Protein AF-A0A2D4Q5X0-F1 (afdb_monomer)

Structure (mmCIF, N/CA/C/O backbone):
data_AF-A0A2D4Q5X0-F1
#
_entry.id   AF-A0A2D4Q5X0-F1
#
loop_
_atom_site.group_PDB
_atom_site.id
_atom_site.type_symbol
_atom_site.label_atom_id
_atom_site.label_alt_id
_atom_site.label_comp_id
_atom_site.label_asym_id
_atom_site.label_entity_id
_atom_site.label_seq_id
_atom_site.pdbx_PDB_ins_code
_atom_site.Cartn_x
_atom_site.Cartn_y
_atom_site.Cartn_z
_atom_site.occupancy
_atom_site.B_iso_or_equiv
_atom_site.auth_seq_id
_atom_site.auth_comp_id
_atom_site.auth_asym_id
_atom_site.auth_atom_id
_atom_site.pdbx_PDB_model_num
ATOM 1 N N . GLU A 1 1 ? -3.860 13.144 -3.825 1.00 86.75 1 GLU A N 1
ATOM 2 C CA . GLU A 1 1 ? -2.723 13.234 -4.763 1.00 86.75 1 GLU A CA 1
ATOM 3 C C . GLU A 1 1 ? -2.058 11.881 -4.968 1.00 86.75 1 GLU A C 1
ATOM 5 O O . GLU A 1 1 ? -2.133 11.382 -6.077 1.00 86.75 1 GLU A O 1
ATOM 10 N N . TYR A 1 2 ? -1.558 11.218 -3.918 1.00 92.75 2 TYR A N 1
ATOM 11 C CA . TYR A 1 2 ? -0.923 9.893 -4.035 1.00 92.75 2 TYR A CA 1
ATOM 12 C C . TYR A 1 2 ? -1.766 8.819 -4.751 1.00 92.75 2 TYR A C 1
ATOM 14 O O . TYR A 1 2 ? -1.305 8.234 -5.720 1.00 92.75 2 TYR A O 1
ATOM 22 N N . ARG A 1 3 ? -3.036 8.620 -4.362 1.00 92.81 3 ARG A N 1
ATOM 23 C CA . ARG A 1 3 ? -3.935 7.670 -5.051 1.00 92.81 3 ARG A CA 1
ATOM 24 C C . ARG A 1 3 ? -4.010 7.914 -6.566 1.00 92.81 3 ARG A C 1
ATOM 26 O O . ARG A 1 3 ? -3.916 6.972 -7.334 1.00 92.81 3 ARG A O 1
ATOM 33 N N . ARG A 1 4 ? -4.142 9.177 -6.980 1.00 95.62 4 ARG A N 1
ATOM 34 C CA . ARG A 1 4 ? -4.216 9.557 -8.397 1.00 95.62 4 ARG A CA 1
ATOM 35 C C . ARG A 1 4 ? -2.908 9.257 -9.127 1.00 95.62 4 ARG A C 1
ATOM 37 O O . ARG A 1 4 ? -2.932 8.832 -10.271 1.00 95.62 4 ARG A O 1
ATOM 44 N N . TYR A 1 5 ? -1.774 9.473 -8.461 1.00 97.38 5 TYR A N 1
ATOM 45 C CA . TYR A 1 5 ? -0.475 9.071 -8.992 1.00 97.38 5 TYR A CA 1
ATOM 46 C C . TYR A 1 5 ? -0.400 7.552 -9.206 1.00 97.38 5 TYR A C 1
ATOM 48 O O . TYR A 1 5 ? 0.038 7.129 -10.269 1.00 97.38 5 TYR A O 1
ATOM 56 N N . LEU A 1 6 ? -0.872 6.745 -8.248 1.00 97.44 6 LEU A N 1
ATOM 57 C CA . LEU A 1 6 ? -0.916 5.286 -8.401 1.00 97.44 6 LEU A CA 1
ATOM 58 C C . LEU A 1 6 ? -1.826 4.854 -9.554 1.00 97.44 6 LEU A C 1
ATOM 60 O O . LEU A 1 6 ? -1.434 3.988 -10.320 1.00 97.44 6 LEU A O 1
ATOM 64 N N . GLU A 1 7 ? -2.999 5.471 -9.707 1.00 97.38 7 GLU A N 1
ATOM 65 C CA . GLU A 1 7 ? -3.905 5.201 -10.835 1.00 97.38 7 GLU A CA 1
ATOM 66 C C . GLU A 1 7 ? -3.203 5.459 -12.180 1.00 97.38 7 GLU A C 1
ATOM 68 O O . GLU A 1 7 ? -3.193 4.583 -13.039 1.00 97.38 7 GLU A O 1
ATOM 73 N N . MET A 1 8 ? -2.529 6.606 -12.329 1.00 98.06 8 MET A N 1
ATOM 74 C CA . MET A 1 8 ? -1.781 6.935 -13.551 1.00 98.06 8 MET A CA 1
ATOM 75 C C . MET A 1 8 ? -0.572 6.018 -13.786 1.00 98.06 8 MET A C 1
ATOM 77 O O . MET A 1 8 ? -0.273 5.656 -14.922 1.00 98.06 8 MET A O 1
ATOM 81 N N . LEU A 1 9 ? 0.156 5.664 -12.723 1.00 97.94 9 LEU A N 1
ATOM 82 C CA . LEU A 1 9 ? 1.294 4.751 -12.817 1.00 97.94 9 LEU A CA 1
ATOM 83 C C . LEU A 1 9 ? 0.834 3.351 -13.231 1.00 97.94 9 LEU A C 1
ATOM 85 O O . LEU A 1 9 ? 1.474 2.724 -14.071 1.00 97.94 9 LEU A O 1
ATOM 89 N N . LEU A 1 10 ? -0.263 2.872 -12.647 1.00 97.69 10 LEU A N 1
ATOM 90 C CA . LEU A 1 10 ? -0.841 1.577 -12.967 1.00 97.69 10 LEU A CA 1
ATOM 91 C C . LEU A 1 10 ? -1.302 1.527 -14.426 1.00 97.69 10 LEU A C 1
ATOM 93 O O . LEU A 1 10 ? -0.922 0.595 -15.125 1.00 97.69 10 LEU A O 1
ATOM 97 N N . GLU A 1 11 ? -2.022 2.551 -14.891 1.00 97.75 11 GLU A N 1
ATOM 98 C CA . GLU A 1 11 ? -2.450 2.678 -16.291 1.00 97.75 11 GLU A CA 1
ATOM 99 C C . GLU A 1 11 ? -1.250 2.602 -17.248 1.00 97.75 11 GLU A C 1
ATOM 101 O O . GLU A 1 11 ? -1.239 1.794 -18.174 1.00 97.75 11 GLU A O 1
ATOM 106 N N . TYR A 1 12 ? -0.178 3.35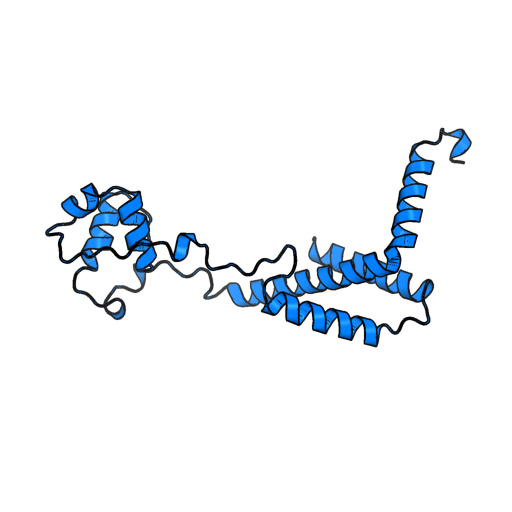5 -16.969 1.00 97.88 12 TYR A N 1
ATOM 107 C CA . TYR A 1 12 ? 1.052 3.292 -17.763 1.00 97.88 12 TYR A CA 1
ATOM 108 C C . TYR A 1 12 ? 1.682 1.888 -17.779 1.00 97.88 12 TYR A C 1
ATOM 110 O O . TYR A 1 12 ? 2.124 1.419 -18.829 1.00 97.88 12 TYR A O 1
ATOM 118 N N . LEU A 1 13 ? 1.759 1.218 -16.624 1.00 97.19 13 LEU A N 1
ATOM 119 C CA . LEU A 1 13 ? 2.362 -0.113 -16.520 1.00 97.19 13 LEU A CA 1
ATOM 120 C C . LEU A 1 13 ? 1.524 -1.183 -17.227 1.00 97.19 13 LEU A C 1
ATOM 122 O O . LEU A 1 13 ? 2.105 -2.071 -17.852 1.00 97.19 13 LEU A O 1
ATOM 126 N N . GLN A 1 14 ? 0.195 -1.090 -17.160 1.00 95.81 14 GLN A N 1
ATOM 127 C CA . GLN A 1 14 ? -0.732 -1.965 -17.882 1.00 95.81 14 GLN A CA 1
ATOM 128 C C . GLN A 1 14 ? -0.546 -1.823 -19.393 1.00 95.81 14 GLN A C 1
ATOM 130 O O . GLN A 1 14 ? -0.185 -2.797 -20.056 1.00 95.81 14 GLN A O 1
ATOM 135 N N . ASP A 1 15 ? -0.644 -0.594 -19.903 1.00 97.12 15 ASP A N 1
ATOM 136 C CA . ASP A 1 15 ? -0.452 -0.282 -21.322 1.00 97.12 15 ASP A CA 1
ATOM 137 C C . ASP A 1 15 ? 0.920 -0.732 -21.834 1.00 97.12 15 ASP A C 1
ATOM 139 O O . ASP A 1 15 ? 1.053 -1.256 -22.944 1.00 97.12 15 ASP A O 1
ATOM 143 N N . TYR A 1 16 ? 1.971 -0.510 -21.041 1.00 97.12 16 TYR A N 1
ATOM 144 C CA . TYR A 1 16 ? 3.313 -0.950 -21.397 1.00 97.12 16 TYR A CA 1
ATOM 145 C C . TYR A 1 16 ? 3.396 -2.480 -21.442 1.00 97.12 16 TYR A C 1
ATOM 147 O O . TYR A 1 16 ? 3.951 -3.028 -22.396 1.00 97.12 16 TYR A O 1
ATOM 155 N N . THR A 1 17 ? 2.819 -3.167 -20.450 1.00 96.75 17 THR A N 1
ATOM 156 C CA . THR A 1 17 ? 2.815 -4.635 -20.358 1.00 96.75 17 THR A CA 1
ATOM 157 C C . THR A 1 17 ? 2.104 -5.265 -21.550 1.00 96.75 17 THR A C 1
ATOM 159 O O . THR A 1 17 ? 2.671 -6.167 -22.162 1.00 96.75 17 THR A O 1
ATOM 162 N N . ASP A 1 18 ? 0.939 -4.749 -21.946 1.00 95.81 18 ASP A N 1
ATOM 163 C CA . ASP A 1 18 ? 0.198 -5.237 -23.118 1.00 95.81 18 ASP A CA 1
ATOM 164 C C . ASP A 1 18 ? 1.005 -5.114 -24.412 1.00 95.81 18 ASP A C 1
ATOM 166 O O . ASP A 1 18 ? 0.981 -6.001 -25.268 1.00 95.81 18 ASP A O 1
ATOM 170 N N . ARG A 1 19 ? 1.783 -4.035 -24.547 1.00 96.19 19 ARG A N 1
ATOM 171 C CA . ARG A 1 19 ? 2.645 -3.821 -25.717 1.00 96.19 19 ARG A CA 1
ATOM 172 C C . ARG A 1 19 ? 3.828 -4.782 -25.756 1.00 96.19 19 ARG A C 1
ATOM 174 O O . ARG A 1 19 ? 4.191 -5.238 -26.838 1.00 96.19 19 ARG A O 1
ATOM 181 N N . VAL A 1 20 ? 4.455 -5.064 -24.611 1.00 96.00 20 VAL A N 1
ATOM 182 C CA . VAL A 1 20 ? 5.660 -5.915 -24.561 1.00 96.00 20 VAL A CA 1
ATOM 183 C C . VAL A 1 20 ? 5.352 -7.404 -24.402 1.00 96.00 20 VAL A C 1
ATOM 185 O O . VAL A 1 20 ? 6.192 -8.239 -24.737 1.00 96.00 20 VAL A O 1
ATOM 188 N N . LYS A 1 21 ? 4.165 -7.751 -23.897 1.00 95.25 21 LYS A N 1
ATOM 189 C CA . LYS A 1 21 ? 3.715 -9.124 -23.632 1.00 95.25 21 LYS A CA 1
ATOM 190 C C . LYS A 1 21 ? 2.251 -9.312 -24.074 1.00 95.25 21 LYS A C 1
ATOM 192 O O . LYS A 1 21 ? 1.412 -9.648 -23.245 1.00 95.25 21 LYS A O 1
ATOM 197 N N . PRO A 1 22 ? 1.932 -9.194 -25.377 1.00 95.25 22 PRO A N 1
ATOM 198 C CA . PRO A 1 22 ? 0.549 -9.243 -25.879 1.00 95.25 22 PRO A CA 1
ATOM 199 C C . PRO A 1 22 ? -0.152 -10.601 -25.709 1.00 95.25 22 PRO A C 1
ATOM 201 O O . PRO A 1 22 ? -1.355 -10.703 -25.920 1.00 95.25 22 PRO A O 1
ATOM 204 N N . LEU A 1 23 ? 0.593 -11.660 -25.375 1.00 95.69 23 LEU A N 1
ATOM 205 C CA . LEU A 1 23 ? 0.049 -12.993 -25.093 1.00 95.69 23 LEU A CA 1
ATOM 206 C C . LEU A 1 23 ? -0.276 -13.209 -23.607 1.00 95.69 23 LEU A C 1
ATOM 208 O O . LEU A 1 23 ? -0.753 -14.281 -23.246 1.00 95.69 23 LEU A O 1
ATOM 212 N N . LEU A 1 24 ? 0.030 -12.239 -22.741 1.00 93.31 24 LEU A N 1
ATOM 213 C CA . LEU A 1 24 ? -0.315 -12.306 -21.328 1.00 93.31 24 LEU A CA 1
ATOM 214 C C . LEU A 1 24 ? -1.812 -12.032 -21.166 1.00 93.31 24 LEU A C 1
ATOM 216 O O . LEU A 1 24 ? -2.291 -10.965 -21.544 1.00 93.31 24 LEU A O 1
ATOM 220 N N . ASP A 1 25 ? -2.550 -12.984 -20.596 1.00 94.44 25 ASP A N 1
ATOM 221 C CA . ASP A 1 25 ? -3.971 -12.787 -20.316 1.00 94.44 25 ASP A CA 1
ATOM 222 C C . ASP A 1 25 ? -4.147 -11.852 -19.111 1.00 94.44 25 ASP A C 1
ATOM 224 O O . ASP A 1 25 ? -3.921 -12.221 -17.954 1.00 94.44 25 ASP A O 1
ATOM 228 N N . GLN A 1 26 ? -4.566 -10.620 -19.395 1.00 89.88 26 GLN A N 1
ATOM 229 C CA . GLN A 1 26 ? -4.806 -9.595 -18.382 1.00 89.88 26 GLN A CA 1
ATOM 230 C C . GLN A 1 26 ? -5.962 -9.947 -17.440 1.00 89.88 26 GLN A C 1
ATOM 232 O O . GLN A 1 26 ? -5.937 -9.564 -16.270 1.00 89.88 26 GLN A O 1
ATOM 237 N N . ASN A 1 27 ? -6.964 -10.695 -17.910 1.00 93.38 27 ASN A N 1
ATOM 238 C CA . ASN A 1 27 ? -8.095 -11.092 -17.073 1.00 93.38 27 ASN A CA 1
ATOM 239 C C . ASN A 1 27 ? -7.668 -12.164 -16.070 1.00 93.38 27 ASN A C 1
ATOM 241 O O . ASN A 1 27 ? -8.022 -12.085 -14.891 1.00 93.38 27 ASN A O 1
ATOM 245 N N . GLU A 1 28 ? -6.878 -13.141 -16.524 1.00 95.06 28 GLU A N 1
ATOM 246 C CA . GLU A 1 28 ? -6.304 -14.163 -15.645 1.00 95.06 28 GLU A CA 1
ATOM 247 C C . GLU A 1 28 ? -5.372 -13.523 -14.608 1.00 95.06 28 GLU A C 1
ATOM 249 O O . GLU A 1 28 ? -5.488 -13.798 -13.408 1.00 95.06 28 GLU A O 1
ATOM 254 N N . LEU A 1 29 ? -4.501 -12.610 -15.052 1.00 94.38 29 LEU A N 1
ATOM 255 C CA . LEU A 1 29 ? -3.596 -11.879 -14.170 1.00 94.38 29 LEU A CA 1
ATOM 256 C C . LEU A 1 29 ? -4.362 -11.065 -13.121 1.00 94.38 29 LEU A C 1
ATOM 258 O O . LEU A 1 29 ? -4.054 -11.153 -11.932 1.00 94.38 29 LEU A O 1
ATOM 262 N N . PHE A 1 30 ? -5.380 -10.309 -13.535 1.00 94.56 30 PHE A N 1
ATOM 263 C CA . PHE A 1 30 ? -6.207 -9.532 -12.616 1.00 94.56 30 PHE A CA 1
ATOM 264 C C . PHE A 1 30 ? -6.898 -10.430 -11.583 1.00 94.56 30 PHE A C 1
ATOM 266 O O . PHE A 1 30 ? -6.848 -10.139 -10.386 1.00 94.56 30 PHE A O 1
ATOM 273 N N . GLY A 1 31 ? -7.480 -11.552 -12.021 1.00 96.44 31 GLY A N 1
ATOM 274 C CA . GLY A 1 31 ? -8.115 -12.524 -11.130 1.00 96.44 31 GLY A CA 1
ATOM 275 C C . GLY A 1 31 ? -7.141 -13.103 -10.100 1.00 96.44 31 GLY A C 1
ATOM 276 O O . GLY A 1 31 ? -7.472 -13.198 -8.914 1.00 96.44 31 GLY A O 1
ATOM 277 N N . LYS A 1 32 ? -5.909 -13.418 -10.523 1.00 96.75 32 LYS A N 1
ATOM 278 C CA . LYS A 1 32 ? -4.833 -13.865 -9.627 1.00 96.75 32 LYS A CA 1
ATOM 279 C C . LYS A 1 32 ? -4.471 -12.786 -8.601 1.00 96.75 32 LYS A C 1
ATOM 281 O O . LYS A 1 32 ? -4.445 -13.078 -7.405 1.00 96.75 32 LYS A O 1
ATOM 286 N N . ILE A 1 33 ? -4.238 -11.546 -9.045 1.00 96.06 33 ILE A N 1
ATOM 287 C CA . ILE A 1 33 ? -3.891 -10.420 -8.159 1.00 96.06 33 ILE A CA 1
ATOM 288 C C . ILE A 1 33 ? -4.999 -10.187 -7.133 1.00 96.06 33 ILE A C 1
ATOM 290 O O . ILE A 1 33 ? -4.713 -10.041 -5.944 1.00 96.06 33 ILE A O 1
ATOM 294 N N . GLN A 1 34 ? -6.260 -10.179 -7.571 1.00 96.62 34 GLN A N 1
ATOM 295 C CA . GLN A 1 34 ? -7.404 -9.994 -6.687 1.00 96.62 34 GLN A CA 1
ATOM 296 C C . GLN A 1 34 ? -7.474 -11.095 -5.625 1.00 96.62 34 GLN A C 1
ATOM 298 O O . GLN A 1 34 ? -7.550 -10.786 -4.434 1.00 96.62 34 GLN A O 1
ATOM 303 N N . GLY A 1 35 ? -7.384 -12.365 -6.030 1.00 96.50 35 GLY A N 1
ATOM 304 C CA . GLY A 1 35 ? -7.438 -13.490 -5.097 1.00 96.50 35 GLY A CA 1
ATOM 305 C C . GLY A 1 35 ? -6.295 -13.480 -4.077 1.00 96.50 35 GLY A C 1
ATOM 306 O O . GLY A 1 35 ? -6.513 -13.737 -2.891 1.00 96.50 35 GLY A O 1
ATOM 307 N N . ASP A 1 36 ? -5.076 -13.151 -4.506 1.00 96.06 36 ASP A N 1
ATOM 308 C CA . ASP A 1 36 ? -3.919 -13.074 -3.610 1.00 96.06 36 ASP A CA 1
ATOM 309 C C . ASP A 1 36 ? -3.977 -11.852 -2.685 1.00 96.06 36 ASP A C 1
ATOM 311 O O . ASP A 1 36 ? -3.604 -11.947 -1.508 1.00 96.06 36 ASP A O 1
ATOM 315 N N . PHE A 1 37 ? -4.471 -10.715 -3.183 1.00 96.19 37 PHE A N 1
ATOM 316 C CA . PHE A 1 37 ? -4.706 -9.524 -2.375 1.00 96.19 37 PHE A CA 1
ATOM 317 C C . PHE A 1 37 ? -5.751 -9.784 -1.293 1.00 96.19 37 PHE A C 1
ATOM 319 O O . PHE A 1 37 ? -5.483 -9.499 -0.128 1.00 96.19 37 PHE A O 1
ATOM 326 N N . GLU A 1 38 ? -6.906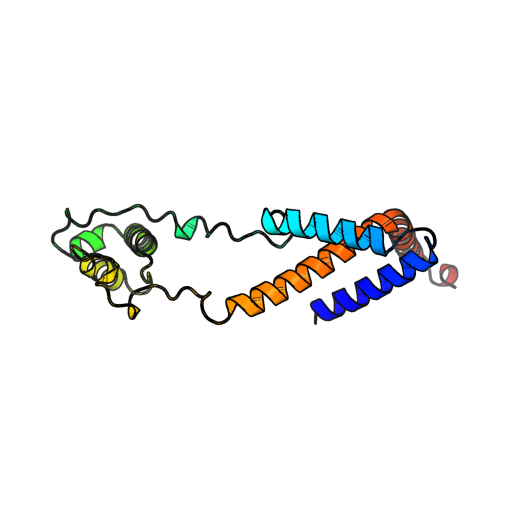 -10.356 -1.642 1.00 94.75 38 GLU A N 1
ATOM 327 C CA . GLU A 1 38 ? -7.981 -10.647 -0.687 1.00 94.75 38 GLU A CA 1
ATOM 328 C C . GLU A 1 38 ? -7.487 -11.551 0.446 1.00 94.75 38 GLU A C 1
ATOM 330 O O . GLU A 1 38 ? -7.650 -11.200 1.616 1.00 94.75 38 GLU A O 1
ATOM 335 N N . LYS A 1 39 ? -6.757 -12.628 0.121 1.00 94.00 39 LYS A N 1
ATOM 336 C CA . LYS A 1 39 ? -6.127 -13.500 1.127 1.00 94.00 39 LYS A CA 1
ATOM 337 C C . LYS A 1 39 ? -5.178 -12.722 2.042 1.00 94.00 39 LYS A C 1
ATOM 339 O O . LYS A 1 39 ? -5.293 -12.801 3.265 1.00 94.00 39 LYS A O 1
ATOM 344 N N . LYS A 1 40 ? -4.238 -11.950 1.480 1.00 91.88 40 LYS A N 1
ATOM 345 C CA . LYS A 1 40 ? -3.261 -11.165 2.266 1.00 91.88 40 LYS A CA 1
ATOM 346 C C . LYS A 1 40 ? -3.938 -10.079 3.109 1.00 91.88 40 LYS A C 1
ATOM 348 O O . LYS A 1 40 ? -3.507 -9.820 4.232 1.00 91.88 40 LYS A O 1
ATOM 353 N N . TRP A 1 41 ? -5.001 -9.467 2.595 1.00 90.38 41 TRP A N 1
ATOM 354 C CA . TRP A 1 41 ? -5.783 -8.439 3.277 1.00 90.38 41 TRP A CA 1
ATOM 355 C C . TRP A 1 41 ? -6.565 -9.017 4.461 1.00 90.38 41 TRP A C 1
ATOM 357 O O . TRP A 1 41 ? -6.539 -8.469 5.567 1.00 90.38 41 TRP A O 1
ATOM 367 N N . GLU A 1 42 ? -7.215 -10.166 4.270 1.00 87.94 42 GLU A N 1
ATOM 368 C CA . GLU A 1 42 ? -7.924 -10.873 5.336 1.00 87.94 42 GLU A CA 1
ATOM 369 C C . GLU A 1 42 ? -6.977 -11.388 6.420 1.00 87.94 42 GLU A C 1
ATOM 371 O O . GLU A 1 42 ? -7.290 -11.275 7.608 1.00 87.94 42 GLU A O 1
ATOM 376 N N . MET A 1 43 ? -5.790 -11.862 6.047 1.00 85.75 43 MET A N 1
ATOM 377 C CA . MET A 1 43 ? -4.756 -12.257 7.009 1.00 85.75 43 MET A CA 1
ATOM 378 C C . MET A 1 43 ? -4.055 -11.057 7.665 1.00 85.75 43 MET A C 1
ATOM 380 O O . MET A 1 43 ? -3.371 -11.226 8.670 1.00 85.75 43 MET A O 1
ATOM 384 N N . GLY A 1 44 ? -4.224 -9.840 7.134 1.00 85.88 44 GLY A N 1
ATOM 385 C CA . GLY A 1 44 ? -3.538 -8.644 7.629 1.00 85.88 44 GLY A CA 1
ATOM 386 C C . GLY A 1 44 ? -2.030 -8.648 7.380 1.00 85.88 44 GLY A C 1
ATOM 387 O O . GLY A 1 44 ? -1.295 -7.963 8.087 1.00 85.88 44 GLY A O 1
ATOM 388 N N . THR A 1 45 ? -1.575 -9.428 6.398 1.00 88.81 45 THR A N 1
ATOM 389 C CA . THR A 1 45 ? -0.164 -9.587 6.018 1.00 88.81 45 THR A CA 1
ATOM 390 C C . THR A 1 45 ? 0.190 -8.779 4.771 1.00 88.81 45 THR A C 1
ATOM 392 O O . THR A 1 45 ? 1.269 -8.963 4.208 1.00 88.81 45 THR A O 1
ATOM 395 N N . PHE A 1 46 ? -0.722 -7.935 4.281 1.00 90.62 46 PHE A N 1
ATOM 396 C CA . PHE A 1 46 ? -0.447 -7.088 3.128 1.00 90.62 46 PHE A CA 1
ATOM 397 C C . PHE A 1 46 ? 0.580 -5.997 3.511 1.00 90.62 46 PHE A C 1
ATOM 399 O O . PHE A 1 46 ? 0.365 -5.282 4.496 1.00 90.62 46 PHE A O 1
ATOM 406 N N . PRO A 1 47 ? 1.711 -5.871 2.788 1.00 87.69 47 PRO A N 1
ATOM 407 C CA . PRO A 1 47 ? 2.779 -4.931 3.136 1.00 87.69 47 PRO A CA 1
ATOM 408 C C . PRO A 1 47 ? 2.287 -3.485 3.215 1.00 87.69 47 PRO A C 1
ATOM 410 O O . PRO A 1 47 ? 1.461 -3.072 2.412 1.00 87.69 47 PRO A O 1
ATOM 413 N N . GLY A 1 48 ? 2.783 -2.708 4.181 1.00 84.56 48 GLY A N 1
ATOM 414 C CA . GLY A 1 48 ? 2.385 -1.302 4.363 1.00 84.56 48 GLY A CA 1
ATOM 415 C C . GLY A 1 48 ? 0.991 -1.097 4.972 1.00 84.56 48 GLY A C 1
ATOM 416 O O . GLY A 1 48 ? 0.694 -0.005 5.449 1.00 84.56 48 GLY A O 1
ATOM 417 N N . TRP A 1 49 ? 0.181 -2.155 5.051 1.00 85.56 49 TRP A N 1
ATOM 418 C CA . TRP A 1 49 ? -1.174 -2.136 5.597 1.00 85.56 49 TRP A CA 1
ATOM 419 C C . TRP A 1 49 ? -1.343 -3.213 6.674 1.00 85.56 49 TRP A C 1
ATOM 421 O O . TRP A 1 49 ? -2.149 -4.134 6.507 1.00 85.56 49 TRP A O 1
ATOM 431 N N . PRO A 1 50 ? -0.586 -3.142 7.788 1.00 68.12 50 PRO A N 1
ATOM 432 C CA . PRO A 1 50 ? -0.796 -4.073 8.882 1.00 68.12 50 PRO A CA 1
ATOM 433 C C . PRO A 1 50 ? -2.252 -3.954 9.331 1.00 68.12 50 PRO A C 1
ATOM 435 O O . PRO A 1 50 ? -2.745 -2.846 9.574 1.00 68.12 50 PRO A O 1
ATOM 438 N N . LYS A 1 51 ? -2.951 -5.089 9.480 1.00 66.38 51 LYS A N 1
ATOM 439 C CA . LYS A 1 51 ? -4.133 -5.073 10.343 1.00 66.38 51 LYS A CA 1
ATOM 440 C C . LYS A 1 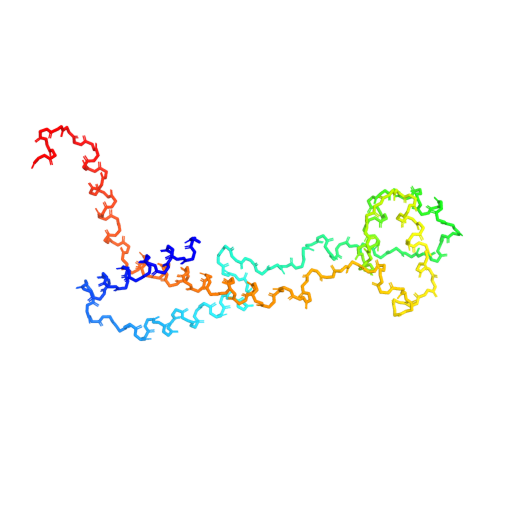51 ? -3.631 -4.530 11.664 1.00 66.38 51 LYS A C 1
ATOM 442 O O . LYS A 1 51 ? -2.663 -5.064 12.199 1.00 66.38 51 LYS A O 1
ATOM 447 N N . GLU A 1 52 ? -4.251 -3.462 12.157 1.00 54.00 52 GLU A N 1
ATOM 448 C CA . GLU A 1 52 ? -4.094 -3.096 13.551 1.00 54.00 52 GLU A CA 1
ATOM 449 C C . GLU A 1 52 ? -4.477 -4.349 14.343 1.00 54.00 52 GLU A C 1
ATOM 451 O O . GLU A 1 52 ? -5.652 -4.611 14.600 1.00 54.00 52 GLU A O 1
ATOM 456 N N . THR A 1 53 ? -3.483 -5.160 14.715 1.00 43.25 53 THR A N 1
ATOM 457 C CA . THR A 1 53 ? -3.475 -5.808 16.009 1.00 43.25 53 THR A CA 1
ATOM 458 C C . THR A 1 53 ? -3.837 -4.664 16.918 1.00 43.25 53 THR A C 1
ATOM 460 O O . THR A 1 53 ? -3.026 -3.744 17.059 1.00 43.25 53 THR A O 1
ATOM 463 N N . SER A 1 54 ? -5.100 -4.646 17.376 1.00 42.75 54 SER A N 1
ATOM 464 C CA . SER A 1 54 ? -5.576 -3.820 18.481 1.00 42.75 54 SER A CA 1
ATOM 465 C C . SER A 1 54 ? -4.364 -3.569 19.334 1.00 42.75 54 SER A C 1
ATOM 467 O O . SER A 1 54 ? -3.819 -4.547 19.855 1.00 42.75 54 SER A O 1
ATOM 469 N N . SER A 1 55 ? -3.848 -2.332 19.277 1.00 38.41 55 SER A N 1
ATOM 470 C CA . SER A 1 55 ? -2.504 -2.006 19.743 1.00 38.41 55 SER A CA 1
ATOM 471 C C . SER A 1 55 ? -2.258 -2.805 21.010 1.00 38.41 55 SER A C 1
ATOM 473 O O . SER A 1 55 ? -3.141 -2.814 21.866 1.00 38.41 55 SER A O 1
ATOM 475 N N . ALA A 1 56 ? -1.145 -3.521 21.151 1.00 41.81 56 ALA A N 1
ATOM 476 C CA . ALA A 1 56 ? -0.892 -4.273 22.382 1.00 41.81 56 ALA A CA 1
ATOM 477 C C . ALA A 1 56 ? -1.025 -3.376 23.644 1.00 41.81 56 ALA A C 1
ATOM 479 O O . ALA A 1 56 ? -1.259 -3.875 24.739 1.00 41.81 56 ALA A O 1
ATOM 480 N N . LEU A 1 57 ? -1.005 -2.042 23.485 1.00 39.72 57 LEU A N 1
ATOM 481 C CA . LEU A 1 57 ? -1.361 -1.048 24.504 1.00 39.72 57 LEU A CA 1
ATOM 482 C C . LEU A 1 57 ? -2.859 -0.934 24.871 1.00 39.72 57 LEU A C 1
ATOM 484 O O . LEU A 1 57 ? -3.168 -0.376 25.917 1.00 39.72 57 LEU A O 1
ATOM 488 N N . THR A 1 58 ? -3.787 -1.402 24.039 1.00 43.72 58 THR A N 1
ATOM 489 C CA . THR A 1 58 ? -5.246 -1.384 24.275 1.00 43.72 58 THR A CA 1
ATOM 490 C C . THR A 1 58 ? -5.747 -2.602 25.050 1.00 43.72 58 THR A C 1
ATOM 492 O O . THR A 1 58 ? -6.785 -2.503 25.692 1.00 43.72 58 THR A O 1
ATOM 495 N N . HIS A 1 59 ? -4.995 -3.710 25.071 1.00 41.94 59 HIS A N 1
ATOM 496 C CA . HIS A 1 59 ? -5.347 -4.910 25.846 1.00 41.94 59 HIS A CA 1
ATOM 497 C C . HIS A 1 59 ? -4.403 -5.212 27.021 1.00 41.94 59 HIS A C 1
ATOM 499 O O . HIS A 1 59 ? -4.745 -6.034 27.864 1.00 41.94 59 HIS A O 1
ATOM 505 N N . ALA A 1 60 ? -3.260 -4.528 27.156 1.00 44.88 60 ALA A N 1
ATOM 506 C CA . ALA A 1 60 ? -2.346 -4.712 28.294 1.00 44.88 60 ALA A CA 1
ATOM 507 C C . ALA A 1 60 ? -2.741 -3.904 29.549 1.00 44.88 60 ALA A C 1
ATOM 509 O O . ALA A 1 60 ? -1.894 -3.504 30.350 1.00 44.88 60 ALA A O 1
ATOM 510 N N . GLY A 1 61 ? -4.031 -3.631 29.731 1.00 51.47 61 GLY A N 1
ATOM 511 C CA . GLY A 1 61 ? -4.539 -3.132 30.997 1.00 51.47 61 GLY A CA 1
ATOM 512 C C . GLY A 1 61 ? -4.709 -4.295 31.968 1.00 51.47 61 GLY A C 1
ATOM 513 O O . GLY A 1 61 ? -5.661 -5.057 31.845 1.00 51.47 61 GLY A O 1
ATOM 514 N N . ALA A 1 62 ? -3.789 -4.475 32.915 1.00 62.72 62 ALA A N 1
ATOM 515 C CA . ALA A 1 62 ? -3.973 -5.483 33.955 1.00 62.72 62 ALA A CA 1
ATOM 516 C C . ALA A 1 62 ? -5.223 -5.145 34.785 1.00 62.72 62 ALA A C 1
ATOM 518 O O . ALA A 1 62 ? -5.341 -4.025 35.287 1.00 62.72 62 ALA A O 1
ATOM 519 N N . HIS A 1 63 ? -6.133 -6.112 34.943 1.00 66.00 63 HIS A N 1
ATOM 520 C CA . HIS A 1 63 ? -7.318 -5.949 35.781 1.00 66.00 63 HIS A CA 1
ATOM 521 C C . HIS A 1 63 ? -6.880 -5.562 37.201 1.00 66.00 63 HIS A C 1
ATOM 523 O O . HIS A 1 63 ? -6.044 -6.233 37.814 1.00 66.00 63 HIS A O 1
ATOM 529 N N . LEU A 1 64 ? -7.403 -4.448 37.706 1.00 80.75 64 LEU A N 1
ATOM 530 C CA . LEU A 1 64 ? -7.168 -4.001 39.072 1.00 80.75 64 LEU A CA 1
ATOM 531 C C . LEU A 1 64 ? -8.414 -4.327 39.882 1.00 80.75 64 LEU A C 1
ATOM 533 O O . LEU A 1 64 ? -9.493 -3.825 39.578 1.00 80.75 64 LEU A O 1
ATOM 537 N N . ASP A 1 65 ? -8.267 -5.167 40.902 1.00 81.62 65 ASP A N 1
ATOM 538 C CA . ASP A 1 65 ? -9.359 -5.400 41.835 1.00 81.62 65 ASP A CA 1
ATOM 539 C C . ASP A 1 65 ? -9.557 -4.164 42.719 1.00 81.62 65 ASP A C 1
ATOM 541 O O . ASP A 1 65 ? -8.708 -3.821 43.539 1.00 81.62 65 ASP A O 1
ATOM 545 N N . LEU A 1 66 ? -10.686 -3.483 42.530 1.00 83.00 66 LEU A N 1
ATOM 546 C CA . LEU A 1 66 ? -11.055 -2.293 43.293 1.00 83.00 66 LEU A CA 1
ATOM 547 C C . LEU A 1 66 ? -11.653 -2.639 44.665 1.00 83.00 66 LEU A C 1
ATOM 549 O O . LEU A 1 66 ? -11.826 -1.742 45.491 1.00 83.00 66 LEU A O 1
ATOM 553 N N . SER A 1 67 ? -11.989 -3.912 44.924 1.00 80.75 67 SER A N 1
ATOM 554 C CA . SER A 1 67 ? -12.580 -4.350 46.194 1.00 80.75 67 SER A CA 1
ATOM 555 C C . SER A 1 67 ? -11.670 -4.016 47.383 1.00 80.75 67 SER A C 1
ATOM 557 O O . SER A 1 67 ? -12.162 -3.504 48.392 1.00 80.75 67 SER A O 1
ATOM 559 N N . ALA A 1 68 ? -10.356 -4.167 47.185 1.00 81.75 68 ALA A N 1
ATOM 560 C CA . ALA A 1 68 ? -9.299 -3.952 48.168 1.00 81.75 68 ALA A CA 1
ATOM 561 C C . ALA A 1 68 ? -9.042 -2.480 48.544 1.00 81.75 68 ALA A C 1
ATOM 563 O O . ALA A 1 68 ? -8.356 -2.233 49.529 1.00 81.75 68 ALA A O 1
ATOM 564 N N . PHE A 1 69 ? -9.577 -1.514 47.789 1.00 87.62 69 PHE A N 1
ATOM 565 C CA . PHE A 1 69 ? -9.302 -0.086 47.990 1.00 87.62 69 PHE A CA 1
ATOM 566 C C . PHE A 1 69 ? -10.484 0.622 48.640 1.00 87.62 69 PHE A C 1
ATOM 568 O O . PHE A 1 69 ? -11.610 0.531 48.145 1.00 87.62 69 PHE A O 1
ATOM 575 N N . SER A 1 70 ? -10.254 1.345 49.729 1.00 88.12 70 SER A N 1
ATOM 576 C CA . SER A 1 70 ? -11.303 2.036 50.484 1.00 88.12 70 SER A CA 1
ATOM 577 C C . SER A 1 70 ? -11.579 3.455 49.973 1.00 88.12 70 SER A C 1
ATOM 579 O O . SER A 1 70 ? -12.681 3.972 50.169 1.00 88.12 70 SER A O 1
ATOM 581 N N . SER A 1 71 ? -10.624 4.052 49.251 1.00 89.88 71 SER A N 1
ATOM 582 C CA . SER A 1 71 ? -10.727 5.416 48.734 1.00 89.88 71 SER A CA 1
ATOM 583 C C . SER A 1 71 ? -9.974 5.615 47.407 1.00 89.88 71 SER A C 1
ATOM 585 O O . SER A 1 71 ? -9.204 4.759 46.960 1.00 89.88 71 SER A O 1
ATOM 587 N N . TRP A 1 72 ? -10.201 6.753 46.742 1.00 90.19 72 TRP A N 1
ATOM 588 C CA . TRP A 1 72 ? -9.502 7.089 45.497 1.00 90.19 72 TRP A CA 1
ATOM 589 C C . TRP A 1 72 ? -8.053 7.538 45.753 1.00 90.19 72 TRP A C 1
ATOM 591 O O . TRP A 1 72 ? -7.207 7.383 44.878 1.00 90.19 72 TRP A O 1
ATOM 601 N N . GLU A 1 73 ? -7.740 8.041 46.945 1.00 92.00 73 GLU A N 1
ATOM 602 C CA . GLU A 1 73 ? -6.389 8.415 47.373 1.00 92.00 73 GLU A CA 1
ATOM 603 C C . GLU A 1 73 ? -5.467 7.185 47.450 1.00 92.00 73 GLU A C 1
ATOM 605 O O . GLU A 1 73 ? -4.313 7.236 47.020 1.00 92.00 73 GLU A O 1
ATOM 610 N N . GLU A 1 74 ? -5.984 6.039 47.905 1.00 89.31 74 GLU A N 1
ATOM 611 C CA . GLU A 1 74 ? -5.232 4.777 47.877 1.00 89.31 74 GLU A CA 1
ATOM 612 C C . GLU A 1 74 ? -4.951 4.326 46.435 1.00 89.31 74 GLU A C 1
ATOM 614 O O . GLU A 1 74 ? -3.848 3.872 46.128 1.00 89.31 74 GLU A O 1
ATOM 619 N N . LEU A 1 75 ? -5.900 4.518 45.512 1.00 87.44 75 LEU A N 1
ATOM 620 C CA . LEU A 1 75 ? -5.676 4.256 44.086 1.00 87.44 75 LEU A CA 1
ATOM 621 C C . LEU A 1 75 ? -4.663 5.231 43.470 1.00 87.44 75 LEU A C 1
ATOM 623 O O . LEU A 1 75 ? -3.840 4.824 42.652 1.00 87.44 75 LEU A O 1
ATOM 627 N N . ALA A 1 76 ? -4.697 6.503 43.872 1.00 88.81 76 ALA A N 1
ATOM 628 C CA . ALA A 1 76 ? -3.735 7.521 43.462 1.00 88.81 76 ALA A CA 1
ATOM 629 C C . ALA A 1 76 ? -2.296 7.127 43.845 1.00 88.81 76 ALA A C 1
ATOM 631 O O . ALA A 1 76 ? -1.374 7.312 43.045 1.00 88.81 76 ALA A O 1
ATOM 632 N N . SER A 1 77 ? -2.116 6.492 45.009 1.00 89.06 77 SER A N 1
ATOM 633 C CA . SER A 1 77 ? -0.808 6.010 45.478 1.00 89.06 77 SER A CA 1
ATOM 634 C C . SER A 1 77 ? -0.170 4.934 44.582 1.00 89.06 77 SER A C 1
ATOM 636 O O . SER A 1 77 ? 1.050 4.779 44.592 1.00 89.06 77 SER A O 1
ATOM 638 N N . LEU A 1 78 ? -0.960 4.242 43.745 1.00 85.69 78 LEU A N 1
ATOM 639 C CA . LEU A 1 78 ? -0.462 3.245 42.784 1.00 85.69 78 LEU A CA 1
ATOM 640 C C . LEU A 1 78 ? 0.287 3.864 41.595 1.00 85.69 78 LEU A C 1
ATOM 642 O O . LEU A 1 78 ? 0.953 3.151 40.840 1.00 85.69 78 LEU A O 1
ATOM 646 N N . GLY A 1 79 ? 0.151 5.175 41.396 1.00 85.06 79 GLY A N 1
ATOM 647 C CA . GLY A 1 79 ? 0.837 5.901 40.340 1.00 85.06 79 GLY A CA 1
ATOM 648 C C . GLY A 1 79 ? 0.123 5.897 38.986 1.00 85.06 79 GLY A C 1
ATOM 649 O O . GLY A 1 79 ? -0.839 5.174 38.707 1.00 85.06 79 GLY A O 1
ATOM 650 N N . LEU A 1 80 ? 0.623 6.767 38.112 1.00 83.00 80 LEU A N 1
ATOM 651 C CA . LEU A 1 80 ? -0.041 7.163 36.871 1.00 83.00 80 LEU A CA 1
ATOM 652 C C . LEU A 1 80 ? -0.151 6.017 35.853 1.00 83.00 80 LEU A C 1
ATOM 654 O O . LEU A 1 80 ? -1.174 5.897 35.174 1.00 83.00 80 LEU A O 1
ATOM 658 N N . ASP A 1 81 ? 0.865 5.158 35.777 1.00 81.12 81 ASP A N 1
ATOM 659 C CA . ASP A 1 81 ? 0.896 4.017 34.857 1.00 81.12 81 ASP A CA 1
ATOM 660 C C . ASP A 1 81 ? -0.082 2.911 35.268 1.00 81.12 81 ASP A C 1
ATOM 662 O O . ASP A 1 81 ? -0.769 2.328 34.418 1.00 81.12 81 ASP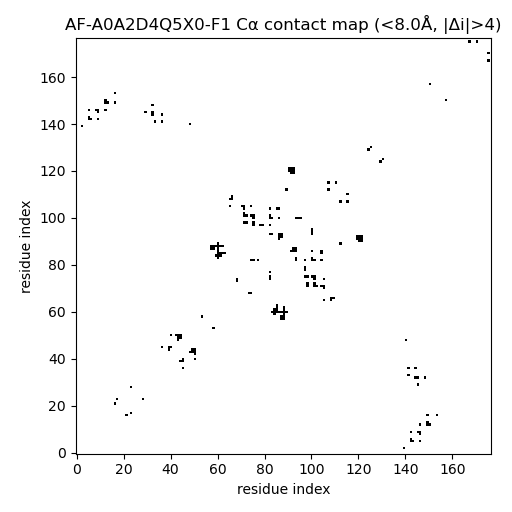 A O 1
ATOM 666 N N . ARG A 1 82 ? -0.232 2.662 36.576 1.00 85.81 82 ARG A N 1
ATOM 667 C CA . ARG A 1 82 ? -1.183 1.663 37.078 1.00 85.81 82 ARG A CA 1
ATOM 668 C C . ARG A 1 82 ? -2.630 2.111 36.876 1.00 85.81 82 ARG A C 1
ATOM 670 O O . ARG A 1 82 ? -3.463 1.321 36.442 1.00 85.81 82 ARG A O 1
ATOM 677 N N . LEU A 1 83 ? -2.918 3.393 37.094 1.00 86.50 83 LEU A N 1
ATOM 678 C CA . LEU A 1 83 ? -4.241 3.963 36.824 1.00 86.50 83 LEU A CA 1
ATOM 679 C C . LEU A 1 83 ? -4.570 3.991 35.331 1.00 86.50 83 LEU A C 1
ATOM 681 O O . LEU A 1 83 ? -5.691 3.677 34.934 1.00 86.50 83 LEU A O 1
ATOM 685 N N . LYS A 1 84 ? -3.594 4.347 34.485 1.00 85.06 84 LYS A N 1
ATOM 686 C CA . LYS A 1 84 ? -3.765 4.343 33.028 1.00 85.06 84 LYS A CA 1
ATOM 687 C C . LYS A 1 84 ? -4.073 2.936 32.519 1.00 85.06 84 LYS A C 1
ATOM 689 O O . LYS A 1 84 ? -5.016 2.779 31.751 1.00 85.06 84 LYS A O 1
ATOM 694 N N . SER A 1 85 ? -3.316 1.933 32.961 1.00 82.81 85 SER A N 1
ATOM 695 C CA . SER A 1 85 ? -3.538 0.539 32.558 1.00 82.81 85 SER A CA 1
ATOM 696 C C . SER A 1 85 ? -4.906 0.020 33.011 1.00 82.81 85 SER A C 1
ATOM 698 O O . SER A 1 85 ? -5.629 -0.536 32.190 1.00 82.81 85 SER A O 1
ATOM 700 N N . ALA A 1 86 ? -5.320 0.277 34.254 1.00 84.75 86 ALA A N 1
ATOM 701 C CA . ALA A 1 86 ? -6.635 -0.136 34.748 1.00 84.75 86 ALA A CA 1
ATOM 702 C C . ALA A 1 86 ? -7.808 0.560 34.022 1.00 84.75 86 ALA A C 1
ATOM 704 O O . ALA A 1 86 ? -8.787 -0.092 33.666 1.00 84.75 86 ALA A O 1
ATOM 705 N N . LEU A 1 87 ? -7.706 1.866 33.737 1.00 87.25 87 LEU A N 1
ATOM 706 C CA . LEU A 1 87 ? -8.731 2.592 32.969 1.00 87.25 87 LEU A CA 1
ATOM 707 C C . LEU A 1 87 ? -8.837 2.085 31.526 1.00 87.25 87 LEU A C 1
ATOM 709 O O . LEU A 1 87 ? -9.944 1.951 31.010 1.00 87.25 87 LEU A O 1
ATOM 713 N N . LEU A 1 88 ? -7.702 1.770 30.892 1.00 82.56 88 LEU A N 1
ATOM 714 C CA . LEU A 1 88 ? -7.681 1.172 29.556 1.00 82.56 88 LEU A CA 1
ATOM 715 C C . LEU A 1 88 ? -8.290 -0.235 29.554 1.00 82.56 88 LEU A C 1
ATOM 717 O O . LEU A 1 88 ? -9.056 -0.540 28.645 1.00 82.56 88 LEU A O 1
ATOM 721 N N . ALA A 1 89 ? -8.031 -1.046 30.589 1.00 81.06 89 ALA A N 1
ATOM 722 C CA . ALA A 1 89 ? -8.633 -2.375 30.751 1.00 81.06 89 ALA A CA 1
ATOM 723 C C . ALA A 1 89 ? -10.171 -2.329 30.748 1.00 81.06 89 ALA A C 1
ATOM 725 O O . ALA A 1 89 ? -10.821 -3.233 30.230 1.00 81.06 89 ALA A O 1
ATOM 726 N N . LEU A 1 90 ? -10.745 -1.257 31.306 1.00 79.50 90 LEU A N 1
ATOM 727 C CA . LEU A 1 90 ? -12.190 -1.023 31.388 1.00 79.50 90 LEU A CA 1
ATOM 728 C C . LEU A 1 90 ? -12.751 -0.219 30.196 1.00 79.50 90 LEU A C 1
ATOM 730 O O . LEU A 1 90 ? -13.939 0.092 30.176 1.00 79.50 90 LEU A O 1
ATOM 734 N N . GLY A 1 91 ? -11.920 0.156 29.213 1.00 80.06 91 GLY A N 1
ATOM 735 C CA . GLY A 1 91 ? -12.337 0.964 28.057 1.00 80.06 91 GLY A CA 1
ATOM 736 C C . GLY A 1 91 ? -12.683 2.426 28.386 1.00 80.06 91 GLY A C 1
ATOM 737 O O . GLY A 1 91 ? -13.373 3.103 27.616 1.00 80.06 91 GLY A O 1
ATOM 738 N N . LEU A 1 92 ? -12.222 2.933 29.529 1.00 85.56 92 LEU A N 1
ATOM 739 C CA . LEU A 1 92 ? -12.521 4.275 30.024 1.00 85.56 92 LEU A CA 1
ATOM 740 C C . LEU A 1 92 ? -11.469 5.295 29.584 1.00 85.56 92 LEU A C 1
ATOM 742 O O . LEU A 1 92 ? -10.313 4.976 29.297 1.00 85.56 92 LEU A O 1
ATOM 746 N N . LYS A 1 93 ? -11.857 6.573 29.565 1.00 87.56 93 LYS A N 1
ATOM 747 C CA . LYS A 1 93 ? -10.927 7.674 29.280 1.00 87.56 93 LYS A CA 1
ATOM 748 C C . LYS A 1 93 ? -9.791 7.705 30.307 1.00 87.56 93 LYS A C 1
ATOM 750 O O . LYS A 1 93 ? -10.034 7.728 31.512 1.00 87.56 93 LYS A O 1
ATOM 755 N N . CYS A 1 94 ? -8.551 7.817 29.834 1.00 85.50 94 CYS A N 1
ATOM 756 C CA . CYS A 1 94 ? -7.351 7.896 30.674 1.00 85.50 94 CYS A CA 1
ATOM 757 C C . CYS A 1 94 ? -6.700 9.294 30.708 1.00 85.50 94 CYS A C 1
ATOM 759 O O . CYS A 1 94 ? -5.552 9.417 31.118 1.00 85.50 94 CYS A O 1
ATOM 761 N N . GLY A 1 95 ? -7.388 10.343 30.240 1.00 81.88 95 GLY A N 1
ATOM 762 C CA . GLY A 1 95 ? -6.909 11.732 30.307 1.00 81.88 95 GLY A CA 1
ATOM 763 C C . GLY A 1 95 ? -7.117 12.368 31.686 1.00 81.88 95 GLY A C 1
ATOM 764 O O . GLY A 1 95 ? -7.906 11.854 32.487 1.00 81.88 95 GLY A O 1
ATOM 765 N N . GLY A 1 96 ? -6.426 13.482 31.939 1.00 87.12 96 GLY A N 1
ATOM 766 C CA . GLY A 1 96 ? -6.529 14.239 33.190 1.00 87.12 96 GLY A CA 1
ATOM 767 C C . GLY A 1 96 ? -5.379 14.014 34.173 1.00 87.12 96 GLY A C 1
ATOM 768 O O . GLY A 1 96 ? -4.428 13.272 33.869 1.00 87.12 96 GLY A O 1
ATOM 769 N N . THR A 1 97 ? -5.486 14.658 35.337 1.00 89.62 97 THR A N 1
ATOM 770 C CA . THR A 1 97 ? -4.549 14.526 36.463 1.00 89.62 97 THR A CA 1
ATOM 771 C C . THR A 1 97 ? -4.604 13.119 37.067 1.00 89.62 97 THR A C 1
ATOM 773 O O . THR A 1 97 ? -5.492 12.314 36.775 1.00 89.62 97 THR A O 1
ATOM 776 N N . LEU A 1 98 ? -3.617 12.786 37.898 1.00 89.94 98 LEU A N 1
ATOM 777 C CA . LEU A 1 98 ? -3.569 11.505 38.603 1.00 89.94 98 LEU A CA 1
ATOM 778 C C . LEU A 1 98 ? -4.808 11.302 39.499 1.00 89.94 98 LEU A C 1
ATOM 780 O O . LEU A 1 98 ? -5.384 10.216 39.509 1.00 89.94 98 LEU A O 1
ATOM 784 N N . GLU A 1 99 ? -5.268 12.366 40.153 1.00 91.50 99 GLU A N 1
ATOM 785 C CA . GLU A 1 99 ? -6.463 12.386 41.003 1.00 91.50 99 GLU A CA 1
ATOM 786 C C . GLU A 1 99 ? -7.736 12.136 40.187 1.00 91.50 99 GLU A C 1
ATOM 788 O O . GLU A 1 99 ? -8.521 11.250 40.518 1.00 91.50 99 GLU A O 1
ATOM 793 N N . GLU A 1 100 ? -7.900 12.829 39.054 1.00 91.25 100 GLU A N 1
ATOM 794 C CA . GLU A 1 100 ? -9.051 12.649 38.158 1.00 91.25 100 GLU A CA 1
ATOM 795 C C . GLU A 1 100 ? -9.137 11.218 37.613 1.00 91.25 100 GLU A C 1
ATOM 797 O O . GLU A 1 100 ? -10.227 10.667 37.439 1.00 91.25 100 GLU A O 1
ATOM 802 N N . ARG A 1 101 ? -7.987 10.587 37.341 1.00 90.38 101 ARG A N 1
ATOM 803 C CA . ARG A 1 101 ? -7.929 9.181 36.913 1.00 90.38 101 ARG A CA 1
ATOM 804 C C . ARG A 1 101 ? -8.307 8.234 38.046 1.00 90.38 101 ARG A C 1
ATOM 806 O O . ARG A 1 101 ? -9.070 7.300 37.804 1.00 90.38 101 ARG A O 1
ATOM 813 N N . ALA A 1 102 ? -7.800 8.473 39.253 1.00 90.62 102 ALA A N 1
ATOM 814 C CA . ALA A 1 102 ? -8.102 7.660 40.425 1.00 90.62 102 ALA A CA 1
ATOM 815 C C . ALA A 1 102 ? -9.586 7.748 40.809 1.00 90.62 102 ALA A C 1
ATOM 817 O O . ALA A 1 102 ? -10.227 6.716 40.991 1.00 90.62 102 ALA A O 1
ATOM 818 N N . GLN A 1 103 ? -10.161 8.953 40.827 1.00 92.19 103 GLN A N 1
ATOM 819 C CA . GLN A 1 103 ? -11.590 9.177 41.069 1.00 92.19 103 GLN A CA 1
ATOM 820 C C . GLN A 1 103 ? -12.457 8.504 40.002 1.00 92.19 103 GLN A C 1
ATOM 822 O O . GLN A 1 103 ? -13.429 7.820 40.328 1.00 92.19 103 GLN A O 1
ATOM 827 N N . ARG A 1 104 ? -12.084 8.637 38.720 1.00 91.31 104 ARG A N 1
ATOM 828 C CA . ARG A 1 104 ? -12.792 7.976 37.616 1.00 91.31 104 ARG A CA 1
ATOM 829 C C . ARG A 1 104 ? -12.770 6.462 37.773 1.00 91.31 104 ARG A C 1
ATOM 831 O O . ARG A 1 104 ? -13.822 5.844 37.661 1.00 91.31 104 ARG A O 1
ATOM 838 N N . LEU A 1 105 ? -11.612 5.877 38.073 1.00 90.00 105 LEU A N 1
ATOM 839 C CA . LEU A 1 105 ? -11.483 4.440 38.294 1.00 90.00 105 LEU A CA 1
ATOM 840 C C . LEU A 1 105 ? -12.288 3.991 39.525 1.00 90.00 105 LEU A C 1
ATOM 842 O O . LEU A 1 105 ? -13.071 3.051 39.425 1.00 90.00 105 LEU A O 1
ATOM 846 N N . PHE A 1 106 ? -12.193 4.709 40.647 1.00 90.19 106 PHE A N 1
ATOM 847 C CA . PHE A 1 106 ? -12.948 4.411 41.869 1.00 90.19 106 PHE A CA 1
ATOM 848 C C . PHE A 1 106 ? -14.466 4.475 41.659 1.00 90.19 106 PHE A C 1
ATOM 850 O O . PHE A 1 106 ? -15.199 3.648 42.194 1.00 90.19 106 PHE A O 1
ATOM 857 N N . SER A 1 107 ? -14.952 5.396 40.818 1.00 89.25 107 SER A N 1
ATOM 858 C CA . SER A 1 107 ? -16.386 5.556 40.524 1.00 89.25 107 SER A CA 1
ATOM 859 C C . SER A 1 107 ? -17.038 4.331 39.862 1.00 89.25 107 SER A C 1
ATOM 861 O O . SER A 1 107 ? -18.271 4.230 39.842 1.00 89.25 107 SER A O 1
ATOM 863 N N . THR A 1 108 ? -16.210 3.415 39.343 1.00 88.19 108 THR A N 1
ATOM 864 C CA . THR A 1 108 ? -16.611 2.141 38.729 1.00 88.19 108 THR A CA 1
ATOM 865 C C . THR A 1 108 ? -16.706 0.992 39.732 1.00 88.19 108 THR A C 1
ATOM 867 O O . THR A 1 108 ? -17.282 -0.047 39.413 1.00 88.19 108 THR A O 1
ATOM 870 N N . LYS A 1 109 ? -16.188 1.168 40.959 1.00 86.44 109 LYS A N 1
ATOM 871 C CA . LYS A 1 109 ? -16.214 0.144 42.007 1.00 86.44 109 LYS A CA 1
ATOM 872 C C . LYS A 1 109 ? -17.658 -0.276 42.297 1.00 86.44 109 LYS A C 1
ATOM 874 O O . LYS A 1 109 ? -18.497 0.549 42.649 1.00 86.44 109 LYS A O 1
ATOM 879 N N . GLY A 1 110 ? -17.936 -1.572 42.154 1.00 80.19 110 GLY A N 1
ATOM 880 C CA . GLY A 1 110 ? -19.249 -2.156 42.445 1.00 80.19 110 GLY A CA 1
ATOM 881 C C . GLY A 1 110 ? -20.349 -1.847 41.422 1.00 80.19 110 GLY A C 1
ATOM 882 O O . GLY A 1 110 ? -21.504 -2.170 41.683 1.00 80.19 110 GLY A O 1
ATOM 883 N N . LYS A 1 111 ? -20.022 -1.245 40.270 1.00 84.56 111 LYS A N 1
ATOM 884 C CA . LYS A 1 111 ? -20.969 -1.023 39.165 1.00 84.56 111 LYS A CA 1
ATOM 885 C C . LYS A 1 111 ? -20.659 -1.961 38.003 1.00 84.56 111 LYS A C 1
ATOM 887 O O . LYS A 1 111 ? -19.495 -2.216 37.704 1.00 84.56 111 LYS A O 1
ATOM 892 N N . SER A 1 112 ? -21.694 -2.446 37.321 1.00 77.50 112 SER A N 1
ATOM 893 C CA . SER A 1 112 ? -21.515 -3.095 36.021 1.00 77.50 112 SER A CA 1
ATOM 894 C C . SER A 1 112 ? -21.107 -2.053 34.977 1.00 77.50 112 SER A C 1
ATOM 896 O O . SER A 1 112 ? -21.493 -0.887 35.069 1.00 77.50 112 SER A O 1
ATOM 898 N N . LEU A 1 113 ? -20.341 -2.468 33.963 1.00 72.69 113 LEU A N 1
ATOM 899 C CA . LEU A 1 113 ? -19.915 -1.576 32.876 1.00 72.69 113 LEU A CA 1
ATOM 900 C C . LEU A 1 113 ? -21.110 -0.934 32.148 1.00 72.69 113 LEU A C 1
ATOM 902 O O . LEU A 1 113 ? -21.024 0.210 31.720 1.00 72.69 113 LEU A O 1
ATOM 906 N N . GLU A 1 114 ? -22.240 -1.634 32.070 1.00 75.75 114 GLU A N 1
ATOM 907 C CA . GLU A 1 114 ? -23.481 -1.156 31.445 1.00 75.75 114 GLU A CA 1
ATOM 908 C C . GLU A 1 114 ? -24.179 -0.040 32.240 1.00 75.75 114 GLU A C 1
ATOM 910 O O . GLU A 1 114 ? -24.926 0.749 31.669 1.00 75.75 114 GLU A O 1
ATOM 915 N N . ALA A 1 115 ? -23.928 0.048 33.551 1.00 78.75 115 ALA A N 1
ATOM 916 C CA . ALA A 1 115 ? -24.500 1.071 34.427 1.00 78.75 115 ALA A CA 1
ATOM 917 C C . ALA A 1 115 ? -23.662 2.363 34.481 1.00 78.75 115 ALA A C 1
ATOM 919 O O . ALA A 1 115 ? -24.023 3.311 35.184 1.00 78.75 115 ALA A O 1
ATOM 920 N N . LEU A 1 116 ? -22.519 2.402 33.790 1.00 81.62 116 LEU A N 1
ATOM 921 C CA . LEU A 1 116 ? -21.661 3.580 33.719 1.00 81.62 116 LEU A CA 1
ATOM 922 C C . LEU A 1 116 ? -22.156 4.550 32.645 1.00 81.62 116 LEU A C 1
ATOM 924 O O . LEU A 1 116 ? -22.676 4.145 31.609 1.00 81.62 116 LEU A O 1
ATOM 928 N N . ASP A 1 117 ? -21.946 5.846 32.874 1.00 79.38 117 ASP A N 1
ATOM 929 C CA . ASP A 1 117 ? -22.278 6.878 31.894 1.00 79.38 117 ASP A CA 1
ATOM 930 C C . ASP A 1 117 ? -21.494 6.642 30.581 1.00 79.38 117 ASP A C 1
ATOM 932 O O . ASP A 1 117 ? -20.255 6.640 30.604 1.00 79.38 117 ASP A O 1
ATOM 936 N N . PRO A 1 118 ? -22.177 6.497 29.424 1.00 80.62 118 PRO A N 1
ATOM 937 C CA . PRO A 1 118 ? -21.552 6.378 28.107 1.00 80.62 118 PRO A CA 1
ATOM 938 C C . PRO A 1 118 ? -20.508 7.464 27.801 1.00 80.62 118 PRO A C 1
ATOM 940 O O . PRO A 1 118 ? -19.589 7.241 27.010 1.00 80.62 118 PRO A O 1
ATOM 943 N N . SER A 1 119 ? -20.616 8.643 28.426 1.00 80.31 119 SER A N 1
ATOM 944 C CA . SER A 1 119 ? -19.662 9.743 28.269 1.00 80.31 119 SER A CA 1
ATOM 945 C C . SER A 1 119 ? -18.277 9.451 28.872 1.00 80.31 119 SER A C 1
ATOM 947 O O . SER A 1 119 ? -17.289 10.060 28.444 1.00 80.31 119 SER A O 1
ATOM 949 N N . LEU A 1 120 ? -18.177 8.519 29.828 1.00 79.75 120 LEU A N 1
ATOM 950 C CA . LEU A 1 120 ? -16.929 8.136 30.502 1.00 79.75 120 LEU A CA 1
ATOM 951 C C . LEU A 1 120 ? -16.074 7.180 29.666 1.00 79.75 120 LEU A C 1
ATOM 953 O O . LEU A 1 120 ? -14.846 7.149 29.820 1.00 79.75 120 LEU A O 1
ATOM 957 N N . PHE A 1 121 ? -16.708 6.443 28.758 1.00 82.62 121 PHE A N 1
ATOM 958 C CA . PHE A 1 121 ? -16.020 5.551 27.841 1.00 82.62 121 PHE A CA 1
ATOM 959 C C . PHE A 1 121 ? -15.195 6.346 26.835 1.00 82.62 121 PHE A C 1
ATOM 961 O O . PHE A 1 121 ? -15.567 7.436 26.374 1.00 82.62 121 PHE A O 1
ATOM 968 N N . ALA A 1 122 ? -14.029 5.804 26.494 1.00 79.19 122 ALA A N 1
ATOM 969 C CA . ALA A 1 122 ? -13.274 6.332 25.377 1.00 79.19 122 ALA A CA 1
ATOM 970 C C . ALA A 1 122 ? -14.139 6.174 24.121 1.00 79.19 122 ALA A C 1
ATOM 972 O O . ALA A 1 122 ? -14.599 5.077 23.804 1.00 79.19 122 ALA A O 1
ATOM 973 N N . LYS A 1 123 ? -14.393 7.277 23.402 1.00 64.31 123 LYS A N 1
ATOM 974 C CA . LYS A 1 123 ? -15.050 7.181 22.097 1.00 64.31 123 LYS A CA 1
ATOM 975 C C . LYS A 1 123 ? -14.178 6.281 21.241 1.00 64.31 123 LYS A C 1
ATOM 977 O O . LYS A 1 123 ? -13.038 6.647 20.966 1.00 64.31 123 LYS A O 1
ATOM 982 N N . ASN A 1 124 ? -14.713 5.141 20.813 1.00 53.91 124 ASN A N 1
ATOM 983 C CA . ASN A 1 124 ? -14.054 4.358 19.788 1.00 53.91 124 ASN A CA 1
ATOM 984 C C . ASN A 1 124 ? -13.996 5.267 18.547 1.00 53.91 124 ASN A C 1
ATOM 986 O O . ASN A 1 124 ? -15.061 5.649 18.046 1.00 53.91 124 ASN A O 1
ATOM 990 N N . PRO A 1 125 ? -12.812 5.663 18.043 1.00 49.16 125 PRO A N 1
ATOM 991 C CA . PRO A 1 125 ? -12.710 6.565 16.891 1.00 49.16 125 PRO A CA 1
ATOM 992 C C . PRO A 1 125 ? -13.427 6.017 15.644 1.00 49.16 125 PRO A C 1
ATOM 994 O O . PRO A 1 125 ? -13.647 6.734 14.671 1.00 49.16 125 PRO A O 1
ATOM 997 N N . LYS A 1 126 ? -13.817 4.736 15.674 1.00 50.16 126 LYS A N 1
ATOM 998 C CA . LYS A 1 126 ? -14.258 3.965 14.521 1.00 50.16 126 LYS A CA 1
ATOM 999 C C . LYS A 1 126 ? -15.761 3.994 14.192 1.00 50.16 126 LYS A C 1
ATOM 1001 O O 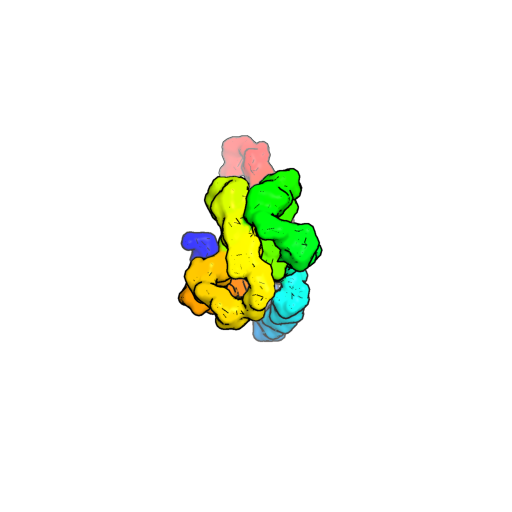. LYS A 1 126 ? -16.150 3.420 13.185 1.00 50.16 126 LYS A O 1
ATOM 1006 N N . ALA A 1 127 ? -16.633 4.673 14.943 1.00 46.62 127 ALA A N 1
ATOM 1007 C CA . ALA A 1 127 ? -18.083 4.505 14.724 1.00 46.62 127 ALA A CA 1
ATOM 1008 C C . ALA A 1 127 ? -18.714 5.335 13.578 1.00 46.62 127 ALA A C 1
ATOM 1010 O O . ALA A 1 127 ? -19.811 5.001 13.142 1.00 46.62 127 ALA A O 1
ATOM 1011 N N . LYS A 1 128 ? -18.079 6.408 13.068 1.00 39.34 128 LYS A N 1
ATOM 1012 C CA . LYS A 1 128 ? -18.726 7.275 12.046 1.00 39.34 128 LYS A CA 1
ATOM 1013 C C . LYS A 1 128 ? -17.863 7.703 10.847 1.00 39.34 128 LYS A C 1
ATOM 1015 O O . LYS A 1 128 ? -18.434 8.050 9.821 1.00 39.34 128 LYS A O 1
ATOM 1020 N N . GLY A 1 129 ? -16.529 7.632 10.935 1.00 46.44 129 GLY A N 1
ATOM 1021 C CA . GLY A 1 129 ? -15.602 7.874 9.806 1.00 46.44 129 GLY A CA 1
ATOM 1022 C C . GLY A 1 129 ? -14.955 6.606 9.225 1.00 46.44 129 GLY A C 1
ATOM 1023 O O . GLY A 1 129 ? -14.566 6.568 8.065 1.00 46.44 129 GLY A O 1
ATOM 1024 N N . SER A 1 130 ? -14.932 5.516 10.000 1.00 58.69 130 SER A N 1
ATOM 1025 C CA . SER A 1 130 ? -14.079 4.350 9.737 1.00 58.69 130 SER A CA 1
ATOM 1026 C C . SER A 1 130 ? -14.409 3.569 8.478 1.00 58.69 130 SER A C 1
ATOM 1028 O O . SER A 1 130 ? -13.486 3.051 7.864 1.00 58.69 130 SER A O 1
ATOM 1030 N N . LYS A 1 131 ? -15.684 3.409 8.100 1.00 63.50 131 LYS A N 1
ATOM 1031 C CA . LYS A 1 131 ? -16.025 2.513 6.982 1.00 63.50 131 LYS A CA 1
ATOM 1032 C C . LYS A 1 131 ? -15.534 3.081 5.652 1.00 63.50 131 LYS A C 1
ATOM 1034 O O . LYS A 1 131 ? -14.843 2.385 4.922 1.00 63.50 131 LYS A O 1
ATOM 1039 N N . ARG A 1 132 ? -15.794 4.369 5.412 1.00 72.19 132 ARG A N 1
ATOM 1040 C CA . ARG A 1 132 ? -15.336 5.082 4.213 1.00 72.19 132 ARG A CA 1
ATOM 1041 C C . ARG A 1 132 ? -13.813 5.161 4.141 1.00 72.19 132 ARG A C 1
ATOM 1043 O O . ARG A 1 132 ? -13.251 4.990 3.068 1.00 72.19 132 ARG A O 1
ATOM 1050 N N . ASP A 1 133 ? -13.151 5.394 5.272 1.00 73.75 133 ASP A N 1
ATOM 1051 C CA . ASP A 1 133 ? -11.687 5.422 5.321 1.00 73.75 133 ASP A CA 1
ATOM 1052 C C . ASP A 1 133 ? -11.089 4.025 5.112 1.00 73.75 133 ASP A C 1
ATOM 1054 O O . ASP A 1 133 ? -10.079 3.885 4.435 1.00 73.75 133 ASP A O 1
ATOM 1058 N N . THR A 1 134 ? -11.745 2.977 5.617 1.00 78.69 134 THR A N 1
ATOM 1059 C CA . THR A 1 134 ? -11.322 1.582 5.411 1.00 78.69 134 THR A CA 1
ATOM 1060 C C . THR A 1 134 ? -11.504 1.155 3.959 1.00 78.69 134 THR A C 1
ATOM 1062 O O . THR A 1 134 ? -10.608 0.530 3.404 1.00 78.69 134 THR A O 1
ATOM 1065 N N . GLU A 1 135 ? -12.625 1.515 3.331 1.00 82.50 135 GLU A N 1
ATOM 1066 C CA . GLU A 1 135 ? -12.869 1.288 1.900 1.00 82.50 135 GLU A CA 1
ATOM 1067 C C . GLU A 1 135 ? -11.838 2.041 1.056 1.00 82.50 135 GLU A C 1
ATOM 1069 O O . GLU A 1 135 ? -11.133 1.429 0.263 1.00 82.50 135 GLU A O 1
ATOM 1074 N N . ARG A 1 136 ? -11.639 3.338 1.319 1.00 85.31 136 ARG A N 1
ATOM 1075 C CA . ARG A 1 136 ? -10.636 4.147 0.615 1.00 85.31 136 ARG A CA 1
ATOM 1076 C C . ARG A 1 136 ? -9.217 3.595 0.778 1.00 85.31 136 ARG A C 1
ATOM 1078 O O . ARG A 1 136 ? -8.44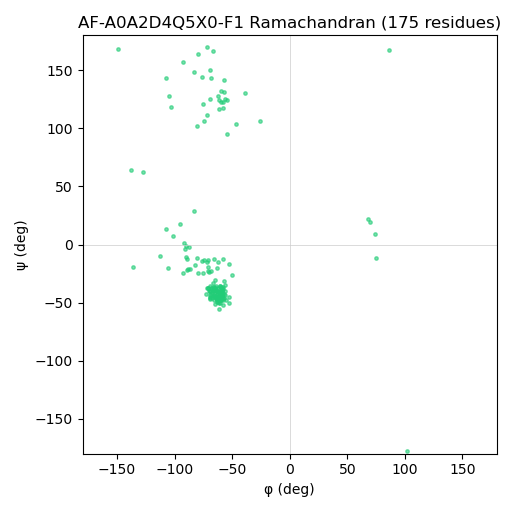3 3.635 -0.173 1.00 85.31 136 ARG A O 1
ATOM 1085 N N . ASN A 1 137 ? -8.864 3.115 1.966 1.00 87.75 137 ASN A N 1
ATOM 1086 C CA . ASN A 1 137 ? -7.563 2.505 2.229 1.00 87.75 137 ASN A CA 1
ATOM 1087 C C . ASN A 1 137 ? -7.417 1.161 1.514 1.00 87.75 137 ASN A C 1
ATOM 1089 O O . ASN A 1 137 ? -6.364 0.893 0.945 1.00 87.75 137 ASN A O 1
ATOM 1093 N N . LYS A 1 138 ? -8.479 0.347 1.491 1.00 91.31 138 LYS A N 1
ATOM 1094 C CA . LYS A 1 138 ? -8.502 -0.915 0.749 1.00 91.31 138 LYS A CA 1
ATOM 1095 C C . LYS A 1 138 ? -8.339 -0.675 -0.754 1.00 91.31 138 LYS A C 1
ATOM 1097 O O . LYS A 1 138 ? -7.571 -1.396 -1.381 1.00 91.31 138 LYS A O 1
ATOM 1102 N N . ASP A 1 139 ? -8.979 0.358 -1.303 1.00 93.06 139 ASP A N 1
ATOM 1103 C CA . ASP A 1 139 ? -8.816 0.748 -2.710 1.00 93.06 139 ASP A CA 1
ATOM 1104 C C . ASP A 1 139 ? -7.353 1.093 -3.026 1.00 93.06 139 ASP A C 1
ATOM 1106 O O . ASP A 1 139 ? -6.800 0.632 -4.021 1.00 93.06 139 ASP A O 1
ATOM 1110 N N . VAL A 1 140 ? -6.705 1.891 -2.168 1.00 94.62 140 VAL A N 1
ATOM 1111 C CA . VAL A 1 140 ? -5.293 2.268 -2.349 1.00 94.62 140 VAL A CA 1
ATOM 1112 C C . VAL A 1 140 ? -4.381 1.050 -2.221 1.00 94.62 140 VAL A C 1
ATOM 1114 O O . VAL A 1 140 ? -3.520 0.855 -3.073 1.00 94.62 140 VAL A O 1
ATOM 1117 N N . ALA A 1 141 ? -4.598 0.203 -1.214 1.00 95.25 141 ALA A N 1
ATOM 1118 C CA . ALA A 1 141 ? -3.834 -1.027 -1.035 1.00 95.25 141 ALA A CA 1
ATOM 1119 C C . ALA A 1 141 ? -3.969 -1.965 -2.245 1.00 95.25 141 ALA A C 1
ATOM 1121 O O . ALA A 1 141 ? -2.998 -2.596 -2.657 1.00 95.25 141 ALA A O 1
ATOM 1122 N N . PHE A 1 142 ? -5.155 -2.025 -2.856 1.00 96.94 142 PHE A N 1
ATOM 1123 C CA . PHE A 1 142 ? -5.377 -2.827 -4.054 1.00 96.94 142 PHE A CA 1
ATOM 1124 C C . PHE A 1 142 ? -4.680 -2.250 -5.295 1.00 96.94 142 PHE A C 1
ATOM 1126 O O . PHE A 1 142 ? -4.145 -3.009 -6.104 1.00 96.94 142 PHE A O 1
ATOM 1133 N N . LEU A 1 143 ? -4.630 -0.922 -5.447 1.00 97.19 143 LEU A N 1
ATOM 1134 C CA . LEU A 1 143 ? -3.819 -0.281 -6.491 1.00 97.19 143 LEU A CA 1
ATOM 1135 C C . LEU A 1 143 ? -2.330 -0.609 -6.315 1.00 97.19 143 LEU A C 1
ATOM 1137 O O . LEU A 1 143 ? -1.664 -0.980 -7.279 1.00 97.19 143 LEU A O 1
ATOM 1141 N N . GLU A 1 144 ? -1.816 -0.530 -5.085 1.00 96.62 144 GLU A N 1
ATOM 1142 C CA . GLU A 1 144 ? -0.427 -0.898 -4.780 1.00 96.62 144 GLU A CA 1
ATOM 1143 C C . GLU A 1 144 ? -0.150 -2.377 -5.078 1.00 96.62 144 GLU A C 1
ATOM 1145 O O . GLU A 1 144 ? 0.882 -2.694 -5.665 1.00 96.62 144 GLU A O 1
ATOM 1150 N N . ALA A 1 145 ? -1.086 -3.276 -4.750 1.00 97.25 145 ALA A N 1
ATOM 1151 C CA . ALA A 1 145 ? -0.971 -4.704 -5.050 1.00 97.25 145 ALA A CA 1
ATOM 1152 C C . ALA A 1 145 ? -0.803 -4.966 -6.553 1.00 97.25 145 ALA A C 1
ATOM 1154 O O . ALA A 1 145 ? 0.073 -5.732 -6.951 1.00 97.25 145 ALA A O 1
ATOM 1155 N N . GLN A 1 146 ? -1.616 -4.300 -7.378 1.00 97.75 146 GLN A N 1
ATOM 1156 C CA . GLN A 1 146 ? -1.518 -4.404 -8.832 1.00 97.75 146 GLN A CA 1
ATOM 1157 C C . GLN A 1 146 ? -0.174 -3.872 -9.332 1.00 97.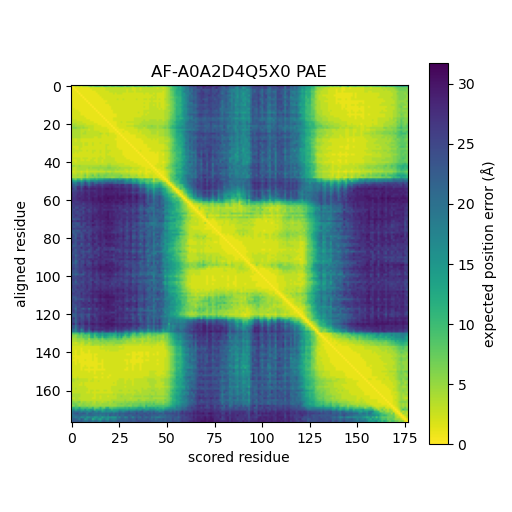75 146 GLN A C 1
ATOM 1159 O O . GLN A 1 146 ? 0.508 -4.555 -10.092 1.00 97.75 146 GLN A O 1
ATOM 1164 N N . ILE A 1 147 ? 0.247 -2.691 -8.865 1.00 97.75 147 ILE A N 1
ATOM 1165 C CA . ILE A 1 147 ? 1.533 -2.096 -9.254 1.00 97.75 147 ILE A CA 1
ATOM 1166 C C . ILE A 1 147 ? 2.696 -3.025 -8.896 1.00 97.75 147 ILE A C 1
ATOM 1168 O O . ILE A 1 147 ? 3.590 -3.197 -9.721 1.00 97.75 147 ILE A O 1
ATOM 1172 N N . TYR A 1 148 ? 2.689 -3.652 -7.714 1.00 97.00 148 TYR A N 1
ATOM 1173 C CA . TYR A 1 148 ? 3.730 -4.609 -7.337 1.00 97.00 148 TYR A CA 1
ATOM 1174 C C . TYR A 1 148 ? 3.822 -5.787 -8.311 1.00 97.00 148 TYR A C 1
ATOM 1176 O O . TYR A 1 148 ? 4.930 -6.127 -8.720 1.00 97.00 148 TYR A O 1
ATOM 1184 N N . GLU A 1 149 ? 2.692 -6.361 -8.730 1.00 97.06 149 GLU A N 1
ATOM 1185 C CA . GLU A 1 149 ? 2.697 -7.480 -9.680 1.00 97.06 149 GLU A CA 1
ATOM 1186 C C . GLU A 1 149 ? 3.186 -7.040 -11.071 1.00 97.06 149 GLU A C 1
ATOM 1188 O O . GLU A 1 149 ? 4.062 -7.688 -11.643 1.00 97.06 149 GLU A O 1
ATOM 1193 N N . TYR A 1 150 ? 2.703 -5.909 -11.608 1.00 96.81 150 TYR A N 1
ATOM 1194 C CA . TYR A 1 150 ? 3.168 -5.414 -12.915 1.00 96.81 150 TYR A CA 1
ATOM 1195 C C . TYR A 1 150 ? 4.656 -5.067 -12.908 1.00 96.81 150 TYR A C 1
ATOM 1197 O O . TYR A 1 150 ? 5.374 -5.358 -13.864 1.00 96.81 150 TYR A O 1
ATOM 1205 N N . VAL A 1 151 ? 5.142 -4.466 -11.825 1.00 96.50 151 VAL A N 1
ATOM 1206 C CA . VAL A 1 151 ? 6.559 -4.135 -11.669 1.00 96.50 151 VAL A CA 1
ATOM 1207 C C . VAL A 1 151 ? 7.429 -5.392 -11.570 1.00 96.50 151 VAL A C 1
ATOM 1209 O O . VAL A 1 151 ? 8.559 -5.372 -12.060 1.00 96.50 151 VAL A O 1
ATOM 1212 N N . GLU A 1 152 ? 6.921 -6.476 -10.982 1.00 96.44 152 GLU A N 1
ATOM 1213 C CA . GLU A 1 152 ? 7.604 -7.773 -10.959 1.00 96.44 152 GLU A CA 1
ATOM 1214 C C . GLU A 1 152 ? 7.641 -8.406 -12.360 1.00 96.44 152 GLU A C 1
ATOM 1216 O O . GLU A 1 152 ? 8.703 -8.806 -12.840 1.00 96.44 152 GLU A O 1
ATOM 1221 N N . ILE A 1 153 ? 6.510 -8.399 -13.079 1.00 95.75 153 ILE A N 1
ATOM 1222 C CA . ILE A 1 153 ? 6.414 -8.876 -14.472 1.00 95.75 153 ILE A CA 1
ATOM 1223 C C . ILE A 1 153 ? 7.371 -8.112 -15.397 1.00 95.75 153 ILE A C 1
ATOM 1225 O O . ILE A 1 153 ? 7.926 -8.705 -16.330 1.00 95.75 153 ILE A O 1
ATOM 1229 N N . LEU A 1 154 ? 7.546 -6.812 -15.154 1.00 96.75 154 LEU A N 1
ATOM 1230 C CA . LEU A 1 154 ? 8.425 -5.907 -15.897 1.00 96.75 154 LEU A CA 1
ATOM 1231 C C . LEU A 1 154 ? 9.813 -5.749 -15.249 1.00 96.75 154 LEU A C 1
ATOM 1233 O O . LEU A 1 154 ? 10.528 -4.786 -15.543 1.00 96.75 154 LEU A O 1
ATOM 1237 N N . GLY A 1 155 ? 10.211 -6.664 -14.358 1.00 96.81 155 GLY A N 1
ATOM 1238 C CA . GLY A 1 155 ? 11.442 -6.547 -13.573 1.00 96.81 155 GLY A CA 1
ATOM 1239 C C . GLY A 1 155 ? 12.701 -6.367 -14.427 1.00 96.81 155 GLY A C 1
ATOM 1240 O O . GLY A 1 155 ? 13.549 -5.530 -14.107 1.00 96.81 155 GLY A O 1
ATOM 1241 N N . GLU A 1 156 ? 12.787 -7.079 -15.553 1.00 96.31 156 GLU A N 1
ATOM 1242 C CA . GLU A 1 156 ? 13.882 -6.951 -16.520 1.00 96.31 156 GLU A CA 1
ATOM 1243 C C . GLU A 1 156 ? 13.902 -5.558 -17.170 1.00 96.31 156 GLU A C 1
ATOM 1245 O O . GLU A 1 156 ? 14.920 -4.866 -17.138 1.00 96.31 156 GLU A O 1
ATOM 1250 N N . GLN A 1 157 ? 12.765 -5.097 -17.701 1.00 96.50 157 GLN A N 1
ATOM 1251 C CA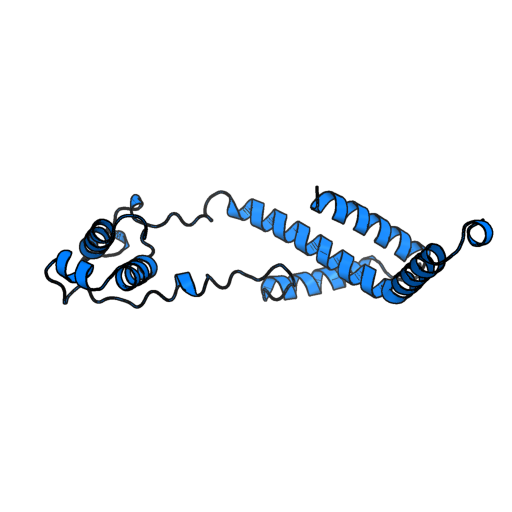 . GLN A 1 157 ? 12.650 -3.789 -18.356 1.00 96.50 157 GLN A CA 1
ATOM 1252 C C . GLN A 1 157 ? 12.948 -2.649 -17.375 1.00 96.50 157 GLN A C 1
ATOM 1254 O O . GLN A 1 157 ? 13.608 -1.668 -17.737 1.00 96.50 157 GLN A O 1
ATOM 1259 N N . ARG A 1 158 ? 12.521 -2.787 -16.113 1.00 96.44 158 ARG A N 1
ATOM 1260 C CA . ARG A 1 158 ? 12.837 -1.840 -15.038 1.00 96.44 158 ARG A CA 1
ATOM 1261 C C . ARG A 1 158 ? 14.343 -1.764 -14.791 1.00 96.44 158 ARG A C 1
ATOM 1263 O O . ARG A 1 158 ? 14.879 -0.659 -14.715 1.00 96.44 158 ARG A O 1
ATOM 1270 N N . GLN A 1 159 ? 15.022 -2.908 -14.696 1.00 96.81 159 GLN A N 1
ATOM 1271 C CA . GLN A 1 159 ? 16.469 -2.960 -14.478 1.00 96.81 159 GLN A CA 1
ATOM 1272 C C . GLN A 1 159 ? 17.236 -2.334 -15.652 1.00 96.81 159 GLN A C 1
ATOM 1274 O O . GLN A 1 159 ? 18.071 -1.454 -15.441 1.00 96.81 159 GLN A O 1
ATOM 1279 N N . LEU A 1 160 ? 16.881 -2.697 -16.888 1.00 96.50 160 LEU A N 1
ATOM 1280 C CA . LEU A 1 160 ? 17.476 -2.126 -18.102 1.00 96.50 160 LEU A CA 1
ATOM 1281 C C . LEU A 1 160 ? 17.292 -0.605 -18.173 1.00 96.50 160 LEU A C 1
ATOM 1283 O O . LEU A 1 160 ? 18.212 0.131 -18.540 1.00 96.50 160 LEU A O 1
ATOM 1287 N N . THR A 1 161 ? 16.109 -0.118 -17.794 1.00 95.81 161 THR A N 1
ATOM 1288 C CA . THR A 1 161 ? 15.813 1.319 -17.763 1.00 95.81 161 THR A CA 1
ATOM 1289 C C . THR A 1 161 ? 16.653 2.027 -16.706 1.00 95.81 161 THR A C 1
ATOM 1291 O O . THR A 1 161 ? 17.235 3.075 -16.990 1.00 95.81 161 THR A O 1
ATOM 1294 N N . HIS A 1 162 ? 16.768 1.447 -15.510 1.00 95.19 162 HIS A N 1
ATOM 1295 C CA . HIS A 1 162 ? 17.597 1.987 -14.438 1.00 95.19 162 HIS A CA 1
ATOM 1296 C C . HIS A 1 162 ? 19.074 2.087 -14.856 1.00 95.19 162 HIS A C 1
ATOM 1298 O O . HIS A 1 162 ? 19.677 3.156 -14.741 1.00 95.19 162 HIS A O 1
ATOM 1304 N N . GLU A 1 163 ? 19.634 1.026 -15.439 1.00 95.31 163 GLU A N 1
ATOM 1305 C CA . GLU A 1 163 ? 21.003 1.028 -15.973 1.00 95.31 163 GLU A CA 1
ATOM 1306 C C . GLU A 1 163 ? 21.190 2.065 -17.083 1.00 95.31 163 GLU A C 1
ATOM 1308 O O . GLU A 1 163 ? 22.207 2.758 -17.135 1.00 95.31 163 GLU A O 1
ATOM 1313 N N . ASN A 1 164 ? 20.205 2.216 -17.970 1.00 93.94 164 ASN A N 1
ATOM 1314 C CA . ASN A 1 164 ? 20.256 3.223 -19.023 1.00 93.94 164 ASN A CA 1
ATOM 1315 C C . ASN A 1 164 ? 20.285 4.649 -18.462 1.00 93.94 164 ASN A C 1
ATOM 1317 O O . ASN A 1 164 ? 21.067 5.477 -18.933 1.00 93.94 164 ASN A O 1
ATOM 1321 N N . VAL A 1 165 ? 19.474 4.929 -17.440 1.00 95.06 165 VAL A N 1
ATOM 1322 C CA . VAL A 1 165 ? 19.475 6.223 -16.747 1.00 95.06 165 VAL A CA 1
ATOM 1323 C C . VAL A 1 165 ? 20.833 6.479 -16.093 1.00 95.06 165 VAL A C 1
ATOM 1325 O O . VAL A 1 165 ? 21.390 7.560 -16.278 1.00 95.06 165 VAL A O 1
ATOM 1328 N N . GLN A 1 166 ? 21.412 5.486 -15.412 1.00 92.75 166 GLN A N 1
ATOM 1329 C CA . GLN A 1 166 ? 22.745 5.604 -14.809 1.00 92.75 166 GLN A CA 1
ATOM 1330 C C . GLN A 1 166 ? 23.834 5.867 -15.857 1.00 92.75 166 GLN A C 1
ATOM 1332 O O . GLN A 1 166 ? 24.628 6.797 -15.703 1.00 92.75 166 GLN A O 1
ATOM 1337 N N . ARG A 1 167 ? 23.833 5.111 -16.964 1.00 89.88 167 ARG A N 1
ATOM 1338 C CA . ARG A 1 167 ? 24.762 5.328 -18.084 1.00 89.88 167 ARG A CA 1
ATOM 1339 C C . ARG A 1 167 ? 24.617 6.730 -18.668 1.00 89.88 167 ARG A C 1
ATOM 1341 O O . ARG A 1 167 ? 25.622 7.392 -18.900 1.00 89.88 167 ARG A O 1
ATOM 1348 N N . LYS A 1 168 ? 23.387 7.207 -18.882 1.00 89.25 168 LYS A N 1
ATOM 1349 C CA . LYS A 1 168 ? 23.136 8.559 -19.407 1.00 89.25 168 LYS A CA 1
ATOM 1350 C C . LYS A 1 168 ? 23.603 9.641 -18.432 1.00 89.25 168 LYS A C 1
ATOM 1352 O O . LYS A 1 168 ? 24.172 10.644 -18.861 1.00 89.25 168 LYS A O 1
ATOM 1357 N N . GLN A 1 169 ? 23.406 9.429 -17.133 1.00 88.62 169 GLN A N 1
ATOM 1358 C CA . GLN A 1 169 ? 23.846 10.358 -16.097 1.00 88.62 169 GLN A CA 1
ATOM 1359 C C . GLN A 1 169 ? 25.376 10.496 -16.063 1.00 88.62 169 GLN A C 1
ATOM 1361 O O . GLN A 1 169 ? 25.865 11.609 -15.884 1.00 88.62 169 GLN A O 1
ATOM 1366 N N . ALA A 1 170 ? 26.113 9.405 -16.293 1.00 84.12 170 ALA A N 1
ATOM 1367 C CA . ALA A 1 170 ? 27.578 9.380 -16.273 1.00 84.12 170 ALA A CA 1
ATOM 1368 C C . ALA A 1 170 ? 28.258 9.993 -17.517 1.00 84.12 170 ALA A C 1
ATOM 1370 O O . ALA A 1 170 ? 29.454 10.261 -17.475 1.00 84.12 170 ALA A O 1
ATOM 1371 N N . ARG A 1 171 ? 27.518 10.216 -18.611 1.00 84.25 171 ARG A N 1
ATOM 1372 C CA . ARG A 1 171 ? 28.052 10.760 -19.872 1.00 84.25 171 ARG A CA 1
ATOM 1373 C C . ARG A 1 171 ? 28.316 12.263 -19.816 1.00 84.25 171 ARG A C 1
ATOM 1375 O O . ARG A 1 171 ? 27.519 13.013 -19.238 1.00 84.25 171 ARG A O 1
ATOM 1382 N N . THR A 1 172 ? 29.383 12.680 -20.494 1.00 76.81 172 THR A N 1
ATOM 1383 C CA . THR A 1 172 ? 29.701 14.086 -20.795 1.00 76.81 172 THR A CA 1
ATOM 1384 C C . THR A 1 172 ? 28.755 14.659 -21.865 1.00 76.81 172 THR A C 1
ATOM 1386 O O . THR A 1 172 ? 27.953 13.928 -22.445 1.00 76.81 172 THR A O 1
ATOM 1389 N N . GLY A 1 173 ? 28.786 15.978 -22.100 1.00 73.88 173 GLY A N 1
ATOM 1390 C CA . GLY A 1 173 ? 27.870 16.652 -23.037 1.00 73.88 173 GLY A CA 1
ATOM 1391 C C . GLY A 1 173 ? 27.914 16.087 -24.462 1.00 73.88 173 GLY A C 1
ATOM 1392 O O . GLY A 1 173 ? 26.862 15.817 -25.027 1.00 73.88 173 GLY A O 1
ATOM 1393 N N . GLU A 1 174 ? 29.114 15.818 -24.984 1.00 70.94 174 GLU A N 1
ATOM 1394 C CA . GLU A 1 174 ? 29.341 15.287 -26.342 1.00 70.94 174 GLU A CA 1
ATOM 1395 C C . GLU A 1 174 ? 28.909 13.818 -26.500 1.00 70.94 174 GLU A C 1
ATOM 1397 O O . GLU A 1 174 ? 28.611 13.372 -27.598 1.00 70.94 174 GLU A O 1
ATOM 1402 N N . GLU A 1 175 ? 28.834 13.055 -25.405 1.00 67.00 175 GLU A N 1
ATOM 1403 C CA . GLU A 1 175 ? 28.415 11.644 -25.416 1.00 67.00 175 GLU A CA 1
ATOM 1404 C C . GLU A 1 175 ? 26.892 11.466 -25.237 1.00 67.00 175 GLU A C 1
ATOM 1406 O O . GLU A 1 175 ? 26.370 10.343 -25.322 1.00 67.00 175 GLU A O 1
ATOM 1411 N N . ARG A 1 176 ? 26.180 12.548 -24.885 1.00 66.12 176 ARG A N 1
ATOM 1412 C CA . ARG A 1 176 ? 24.721 12.566 -24.683 1.00 66.12 176 ARG A CA 1
ATOM 1413 C C . ARG A 1 176 ? 23.935 12.951 -25.938 1.00 66.12 176 ARG A C 1
ATOM 1415 O O . ARG A 1 176 ? 22.755 12.592 -25.970 1.00 66.12 176 ARG A O 1
ATOM 1422 N N . GLU A 1 177 ? 24.546 13.685 -26.870 1.00 61.81 177 GLU A N 1
ATOM 1423 C CA . GLU A 1 177 ? 24.005 13.947 -28.219 1.00 61.81 177 GLU A CA 1
ATOM 1424 C C . GLU A 1 177 ? 24.078 12.693 -29.101 1.00 61.81 177 GLU A C 1
ATOM 1426 O O . GLU A 1 177 ? 23.112 12.481 -29.869 1.00 61.81 177 GLU A O 1
#

Secondary structure (DSSP, 8-state):
-HHHHHHHHHHHHHHHHHHH-TTS-HHHHHHHHHHHHHHHHHHT-STT-------HHHH--PPP-STT-SSHHHHHTT-HHHHHHHHHHTTB---S-HHHHHHHHHTTTT--GGGS-GGGBPPPTTTTSHHHHHHHHHHHHHHHHHHHHHHHHTHHHHHHHHHHHHHHHH--HHHH-

Radius of gyration: 27.37 Å; Cα contacts (8 Å, |Δi|>4): 117; chains: 1; bounding box: 54×31×79 Å

Mean predicted aligned error: 13.98 Å

Solvent-accessible surface area (backbone atoms only — not comparable to full-atom values): 10290 Å² total; per-residue (Å²): 108,69,65,59,51,50,53,54,51,39,52,53,49,51,57,49,42,49,72,80,41,72,84,61,58,63,67,62,50,50,53,51,52,50,56,54,47,52,53,29,54,76,71,28,67,34,84,100,50,65,54,78,64,72,49,72,80,60,70,63,18,59,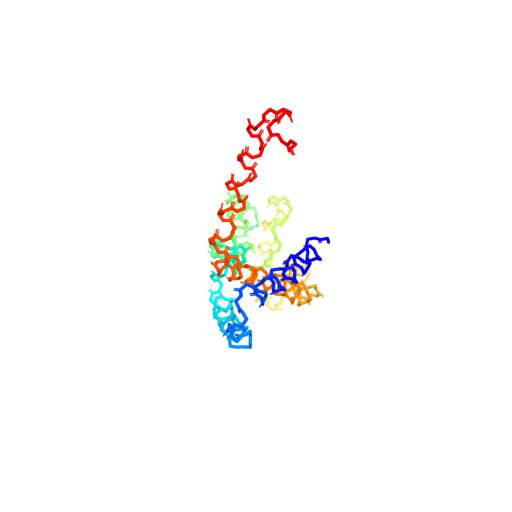86,68,79,54,85,84,50,94,51,36,68,63,48,37,72,62,36,64,69,54,45,37,26,33,25,36,50,72,47,30,57,65,68,77,54,59,61,56,37,16,45,57,54,50,72,46,58,96,53,58,81,86,78,49,64,76,83,52,39,49,77,67,81,56,82,84,58,38,66,65,52,49,51,54,49,49,53,48,52,50,51,51,53,50,41,53,52,52,51,58,77,38,40,65,61,51,50,54,49,52,52,50,52,52,54,59,67,74,46,55,77,85,75,68,112

InterPro domains:
  IPR025086 SDE2/SF3A3, SAP domain [PF13297] (45-123)
  IPR051421 RNA Processing and DNA Damage Response Regulator [PTHR12786] (64-121)

Organism: Micrurus surinamensis (NCBI:txid129470)

Foldseek 3Di:
DVLVVLVVLLVVLVVVCCVVPVVDDPVVVLVVLVVVLVVCVVVLNQPPRRDPPVPPLLQQQDADQLVPPPDLVVVLVVDLVNLQSNCSNLQFDSDDDSSVSSVLSNVCHPPDSVPDDPVRGDPPPCDPCPPVVVVVVSSSSSSVSSSVVSCVVCVVVVVVVVVVVVVCVPDDPVRND

pLDDT: mean 84.23, std 14.99, range [38.41, 98.06]

Sequence (177 aa):
EYRRYLEMLLEYLQDYTDRVKPLLDQNELFGKIQGDFEKKWEMGTFPGWPKETSSALTHAGAHLDLSAFSSWEELASLGLDRLKSALLALGLKCGGTLEERAQRLFSTKGKSLEALDPSLFAKNPKAKGSKRDTERNKDVAFLEAQIYEYVEILGEQRQLTHENVQRKQARTGEERE